Protein AF-A0A966PYC5-F1 (afdb_monomer)

Nearest PDB structures (foldseek):
  4r83-assembly2_B  TM=3.675E-01  e=5.058E-02  Photobacterium damselae
  7we9-assembly1_L  TM=4.553E-01  e=1.282E-01  Homo sapiens
  1yvl-assembly1_A  TM=4.134E-01  e=8.697E-01  Homo sapiens
  3q48-assembly1_A  TM=4.641E-01  e=1.976E+00  Pseudomonas aeruginosa
  4bei-assembly1_H  TM=3.505E-01  e=1.503E+00  Vibrio cholerae MJ-1236

Mean predicted aligned error: 11.91 Å

Sequence (262 aa):
MAEIYKDQTSPIKTKIFWAGEIVNADDDLVTATIYDITEDNTINPTVDPNTPIIEIEATKIETDDGSYQIVIPLEYCRRNRKFKIVWSYEIDGNEGSHTYFTDVVTPYANLSDVWEDLNLGTDPSDPNYKTYHEIQMAEKYARKLIEIYTAQFFYLYDESQIVYGSGSDILPLPFKINSIHELYENDVLLVDNINSINNWIYNPIVSESGFGIRVNRQDLVDDIIYTSNGLIPPSINGNGSGGAFKKDYRYASMYYFDSTVL

Secondary structure (DSSP, 8-state):
-EEEETT---EEEEE-EETTEE-PPGGG-EEEEEEE----TTSSSPP-TTSEEEEEEPEE-TTSTTEEEEE--GGGGSS-EEEEEEEEEEETTEEEEEEEEEEEE--SS-HHHHHHHTT-BSSTTSTTB--HHHHHHHHHHHHHHHHHHHT---S-EEEEEEEE--SSSEEE-SS--SEEEEEEETTEEEEETTTTEE-SSS-EEE-TTSSEEEE-GGGG--HHHHHHTTPPPPPGGGS-S--SS-TT-EEEEEEEE-----

pLDDT: mean 80.32, std 11.43, range [33.59, 92.5]

Radius of gyration: 26.22 Å; Cα contacts (8 Å, |Δi|>4): 493; chains: 1; bounding box: 56×42×82 Å

Foldseek 3Di:
DAEAEALGKDKDKDFDADPNDGAAFVVNWKKKFKAWPDPDLLDVVDGDRVDTPDMDTWDDDPVDGRMTIDIDDNVVLNAWTKMKIKMWGHDPRRIDIDIDIYIRDHFPDDVVVVCVVVVADCDPPDPRHDDPVVVVVVSVVVQVVVCVVVVDDADKDKDKDKFFFAQAQKGFAPAAFDDFAWKDWQNHTQDGVSVRDHNHPWDWDQDPVSRIIGTDLVVVFPVVVCVVVVHDTPPSVVPDSGHPGHGGIMMMIIGIHHPVPD

Structure (mmCIF, N/CA/C/O backbone):
data_AF-A0A966PYC5-F1
#
_entry.id   AF-A0A966PYC5-F1
#
loop_
_atom_site.group_PDB
_atom_site.id
_atom_site.type_symbol
_atom_site.label_atom_id
_atom_site.label_alt_id
_atom_site.label_comp_id
_atom_site.label_asym_id
_atom_site.label_entity_id
_atom_site.label_seq_id
_atom_site.pdbx_PDB_ins_code
_atom_site.Cartn_x
_atom_site.Cartn_y
_atom_site.Cartn_z
_atom_site.occupancy
_atom_site.B_iso_or_equiv
_atom_site.auth_seq_id
_atom_site.auth_comp_id
_atom_site.auth_asym_id
_atom_site.auth_atom_id
_atom_site.pdbx_PDB_model_num
ATOM 1 N N .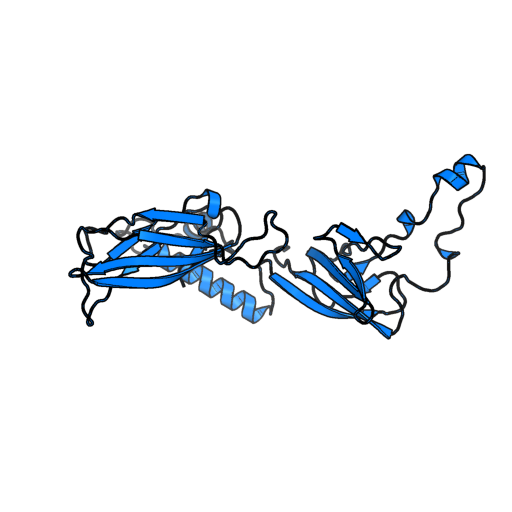 MET A 1 1 ? -0.265 6.908 12.062 1.00 59.12 1 MET A N 1
ATOM 2 C CA . MET A 1 1 ? -1.083 6.420 10.934 1.00 59.12 1 MET A CA 1
ATOM 3 C C . MET A 1 1 ? -1.348 4.949 11.162 1.00 59.12 1 MET A C 1
ATOM 5 O O . MET A 1 1 ? -0.380 4.234 11.423 1.00 59.12 1 MET A O 1
ATOM 9 N N . ALA A 1 2 ? -2.621 4.551 11.169 1.00 72.81 2 ALA A N 1
ATOM 10 C CA . ALA A 1 2 ? -3.006 3.155 11.344 1.00 72.81 2 ALA A CA 1
ATOM 11 C C . ALA A 1 2 ? -2.540 2.343 10.128 1.00 72.81 2 ALA A C 1
ATOM 13 O O . ALA A 1 2 ? -2.485 2.864 9.014 1.00 72.81 2 ALA A O 1
ATOM 14 N N . GLU A 1 3 ? -2.147 1.099 10.358 1.00 83.06 3 GLU A N 1
ATOM 15 C CA . GLU A 1 3 ? -1.602 0.215 9.332 1.00 83.06 3 GLU A CA 1
ATOM 16 C C . GLU A 1 3 ? -2.235 -1.162 9.494 1.00 83.06 3 GLU A C 1
ATOM 18 O O . GLU A 1 3 ? -2.479 -1.618 10.614 1.00 83.06 3 GLU A O 1
ATOM 23 N N . ILE A 1 4 ? -2.526 -1.810 8.376 1.00 85.69 4 ILE A N 1
ATOM 24 C CA . ILE A 1 4 ? -3.029 -3.178 8.317 1.00 85.69 4 ILE A CA 1
ATOM 25 C C . ILE A 1 4 ? -1.978 -3.999 7.586 1.00 85.69 4 ILE A C 1
ATOM 27 O O . ILE A 1 4 ? -1.478 -3.584 6.542 1.00 85.69 4 ILE A O 1
ATOM 31 N N . TYR A 1 5 ? -1.632 -5.163 8.123 1.00 86.50 5 TYR A N 1
ATOM 32 C CA . TYR A 1 5 ? -0.718 -6.048 7.420 1.00 86.50 5 TYR A CA 1
ATOM 33 C C . TYR A 1 5 ? -1.421 -6.821 6.320 1.00 86.50 5 TYR A C 1
ATOM 35 O O . TYR A 1 5 ? -2.584 -7.208 6.449 1.00 86.50 5 TYR A O 1
ATOM 43 N N . LYS A 1 6 ? -0.695 -7.013 5.219 1.00 83.94 6 LYS A N 1
ATOM 44 C CA . LYS A 1 6 ? -1.165 -7.777 4.070 1.00 83.94 6 LYS A CA 1
ATOM 45 C C . LYS A 1 6 ? -1.684 -9.146 4.519 1.00 83.94 6 LYS A C 1
ATOM 47 O O . LYS A 1 6 ? -1.078 -9.798 5.366 1.00 83.94 6 LYS A O 1
ATOM 52 N N . ASP A 1 7 ? -2.812 -9.554 3.943 1.00 83.19 7 ASP A N 1
ATOM 53 C CA . ASP A 1 7 ? -3.500 -10.819 4.235 1.00 83.19 7 ASP A CA 1
ATOM 54 C C . ASP A 1 7 ? -4.021 -10.950 5.681 1.00 83.19 7 ASP A C 1
ATOM 56 O O . ASP A 1 7 ? -4.419 -12.033 6.112 1.00 83.19 7 ASP A O 1
ATOM 60 N N . GLN A 1 8 ? -4.091 -9.839 6.418 1.00 84.12 8 GLN A N 1
ATOM 61 C CA . GLN A 1 8 ? -4.677 -9.759 7.752 1.00 84.12 8 GLN A CA 1
ATOM 62 C C . GLN A 1 8 ? -5.778 -8.695 7.805 1.00 84.12 8 GLN A C 1
ATOM 64 O O . GLN A 1 8 ? -5.870 -7.804 6.963 1.00 84.12 8 GLN A O 1
ATOM 69 N N . THR A 1 9 ? -6.618 -8.783 8.833 1.00 85.31 9 THR A N 1
ATOM 70 C CA . THR A 1 9 ? -7.627 -7.769 9.157 1.00 85.31 9 THR A CA 1
ATOM 71 C C . THR A 1 9 ? -7.334 -7.208 10.538 1.00 85.31 9 THR A C 1
ATOM 73 O O . THR A 1 9 ? -7.166 -7.974 11.486 1.00 85.31 9 THR A O 1
ATOM 76 N N . SER A 1 10 ? -7.304 -5.885 10.667 1.00 83.75 10 SER A N 1
ATOM 77 C CA . SER A 1 10 ? -7.116 -5.204 11.949 1.00 83.75 10 SER A CA 1
ATOM 78 C C . SER A 1 10 ? -8.234 -4.181 12.154 1.00 83.75 10 SER A C 1
ATOM 80 O O . SER A 1 10 ? -8.612 -3.511 11.186 1.00 83.75 10 SER A O 1
ATOM 82 N N . PRO A 1 11 ? -8.792 -4.054 13.373 1.00 86.94 11 PRO A N 1
ATOM 83 C CA . PRO A 1 11 ? -9.804 -3.051 13.653 1.00 86.94 11 PRO A CA 1
ATOM 84 C C . PRO A 1 11 ? -9.196 -1.648 13.591 1.00 86.94 11 PRO A C 1
ATOM 86 O O . PRO A 1 11 ? -8.225 -1.336 14.285 1.00 86.94 11 PRO A O 1
ATOM 89 N N . ILE A 1 12 ? -9.807 -0.778 12.794 1.00 87.06 12 ILE A N 1
ATOM 90 C CA . ILE A 1 12 ? -9.483 0.644 12.750 1.00 87.06 12 ILE A CA 1
ATOM 91 C C . ILE A 1 12 ? -10.408 1.341 13.731 1.00 87.06 12 ILE A C 1
ATOM 93 O O . ILE A 1 12 ? -11.628 1.299 13.580 1.00 87.06 12 ILE A O 1
ATOM 97 N N . LYS A 1 13 ? -9.813 1.974 14.739 1.00 88.62 13 LYS A N 1
ATOM 98 C CA . LYS A 1 13 ? -10.538 2.685 15.789 1.00 88.62 13 LYS A CA 1
ATOM 99 C C . LYS A 1 13 ? -10.515 4.180 15.523 1.00 88.62 13 LYS A C 1
ATOM 101 O O . LYS A 1 13 ? -9.490 4.723 15.106 1.00 88.62 13 LYS A O 1
ATOM 106 N N . THR A 1 14 ? -11.617 4.844 15.826 1.00 87.38 14 THR A N 1
ATOM 107 C CA . THR A 1 14 ? -11.704 6.297 15.853 1.00 87.38 14 THR A CA 1
ATOM 108 C C . THR A 1 14 ? -12.313 6.762 17.168 1.00 87.38 14 THR A C 1
ATOM 110 O O . THR A 1 14 ? -13.089 6.033 17.785 1.00 87.38 14 THR A O 1
ATOM 113 N N . LYS A 1 15 ? -11.928 7.964 17.597 1.00 88.00 15 LYS A N 1
ATOM 114 C CA . LYS A 1 15 ? -12.503 8.655 18.751 1.00 88.00 15 LYS A CA 1
ATOM 115 C C . LYS A 1 15 ? -13.133 9.945 18.266 1.00 88.00 15 LYS A C 1
ATOM 117 O O . LYS A 1 15 ? -12.467 10.724 17.583 1.00 88.00 15 LYS A O 1
ATOM 122 N N . ILE A 1 16 ? -14.388 10.151 18.631 1.00 87.06 16 ILE A N 1
ATOM 123 C CA . ILE A 1 16 ? -15.135 11.353 18.291 1.00 87.06 16 ILE A CA 1
ATOM 124 C C . ILE A 1 16 ? -14.905 12.397 19.383 1.00 87.06 16 ILE A C 1
ATOM 126 O O . ILE A 1 16 ? -15.069 12.127 20.572 1.00 87.06 16 ILE A O 1
ATOM 130 N N . PHE A 1 17 ? -14.500 13.594 18.960 1.00 85.38 17 PHE A N 1
ATOM 131 C CA . PHE A 1 17 ? -14.331 14.751 19.833 1.00 85.38 17 PHE A CA 1
ATOM 132 C C . PHE A 1 17 ? -15.275 15.859 19.374 1.00 85.38 17 PHE A C 1
ATOM 134 O O . PHE A 1 17 ? -15.215 16.281 18.218 1.00 85.38 17 PHE A O 1
ATOM 141 N N . TRP A 1 18 ? -16.106 16.364 20.283 1.00 84.00 18 TRP A N 1
ATOM 142 C CA . TRP A 1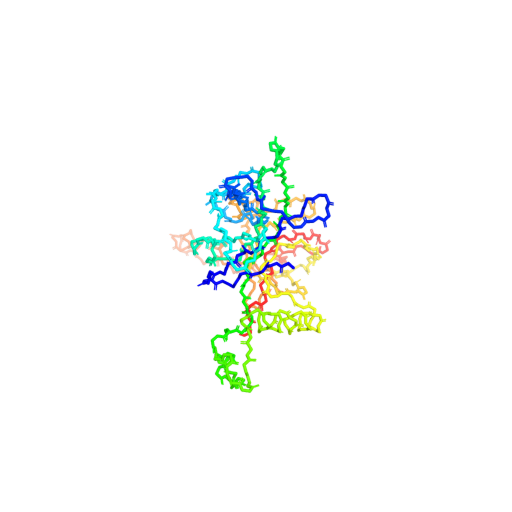 18 ? -17.033 17.461 20.018 1.00 84.00 18 TRP A CA 1
ATOM 143 C C . TRP A 1 18 ? -16.940 18.508 21.118 1.00 84.00 18 TRP A C 1
ATOM 145 O O . TRP A 1 18 ? -16.922 18.179 22.299 1.00 84.00 18 TRP A O 1
ATOM 155 N N . ALA A 1 19 ? -16.788 19.777 20.732 1.00 83.81 19 ALA A N 1
ATOM 156 C CA . ALA A 1 19 ? -16.557 20.891 21.661 1.00 83.81 19 ALA A CA 1
ATOM 157 C C . ALA A 1 19 ? -15.400 20.678 22.675 1.00 83.81 19 ALA A C 1
ATOM 159 O O . ALA A 1 19 ? -15.338 21.351 23.700 1.00 83.81 19 ALA A O 1
ATOM 160 N N . GLY A 1 20 ? -14.450 19.785 22.369 1.00 80.62 20 GLY A N 1
ATOM 161 C CA . GLY A 1 20 ? -13.320 19.447 23.244 1.00 80.62 20 GLY A CA 1
ATOM 162 C C . GLY A 1 20 ? -13.579 18.298 24.224 1.00 80.62 20 GLY A C 1
ATOM 163 O O . GLY A 1 20 ?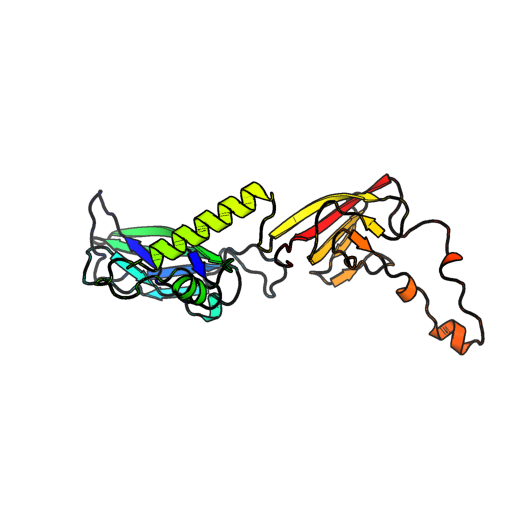 -12.659 17.925 24.950 1.00 80.62 20 GLY A O 1
ATOM 164 N N . GLU A 1 21 ? -14.773 17.709 24.216 1.00 84.62 21 GLU A N 1
ATOM 165 C CA . GLU A 1 21 ? -15.135 16.542 25.021 1.00 84.62 21 GLU A CA 1
ATOM 166 C C . GLU A 1 21 ? -15.334 15.304 24.141 1.00 84.62 21 GLU A C 1
ATOM 168 O O . GLU A 1 21 ? -15.520 15.398 22.925 1.00 84.62 21 GLU A O 1
ATOM 173 N N . ILE A 1 22 ? -15.239 14.127 24.758 1.00 85.81 22 ILE A N 1
ATOM 174 C CA . ILE A 1 22 ? -15.533 12.857 24.095 1.00 85.81 22 ILE A CA 1
ATOM 175 C C . ILE A 1 22 ? -17.034 12.628 24.218 1.00 85.81 22 ILE A C 1
ATOM 177 O O . ILE A 1 22 ? -17.557 12.565 25.330 1.00 85.81 22 ILE A O 1
ATOM 181 N N . VAL A 1 23 ? -17.712 12.530 23.079 1.00 85.25 23 VAL A N 1
ATOM 182 C CA . VAL A 1 23 ? -19.173 12.440 23.008 1.00 85.25 23 VAL A CA 1
ATOM 183 C C . VAL A 1 23 ? -19.547 11.267 22.105 1.00 85.25 23 VAL A C 1
ATOM 185 O O . VAL A 1 23 ? -18.857 10.985 21.122 1.00 85.25 23 VAL A O 1
ATOM 188 N N . ASN A 1 24 ? -20.611 10.554 22.471 1.00 85.88 24 ASN A N 1
ATOM 189 C CA . ASN A 1 24 ? -21.197 9.513 21.631 1.00 85.88 24 ASN A CA 1
ATOM 190 C C . ASN A 1 24 ? -21.995 10.162 20.492 1.00 85.88 24 ASN A C 1
ATOM 192 O O . ASN A 1 24 ? -22.595 11.215 20.685 1.00 85.88 24 ASN A O 1
ATOM 196 N N . ALA A 1 25 ? -21.995 9.537 19.320 1.00 83.31 25 ALA A N 1
ATOM 197 C CA . ALA A 1 25 ? -22.862 9.951 18.226 1.00 83.31 25 ALA A CA 1
ATOM 198 C C . ALA A 1 25 ? -24.335 9.686 18.571 1.00 83.31 25 ALA A C 1
ATOM 200 O O . ALA A 1 25 ? -24.652 8.757 19.324 1.00 83.31 25 ALA A O 1
ATOM 201 N N . ASP A 1 26 ? -25.223 10.481 17.984 1.00 82.81 26 ASP A N 1
ATOM 202 C CA . ASP A 1 26 ? -26.664 10.290 18.084 1.00 82.81 26 ASP A CA 1
ATOM 203 C C . ASP A 1 26 ? -27.040 8.895 17.551 1.00 82.81 26 ASP A C 1
ATOM 205 O O . ASP A 1 26 ? -26.500 8.418 16.549 1.00 82.81 26 ASP A O 1
ATOM 209 N N . ASP A 1 27 ? -27.920 8.202 18.281 1.00 80.38 27 ASP A N 1
ATOM 210 C CA . ASP A 1 27 ? -28.351 6.819 18.012 1.00 80.38 27 ASP A CA 1
ATOM 211 C C . ASP A 1 27 ? -27.211 5.788 17.859 1.00 80.38 27 ASP A C 1
ATOM 213 O O . ASP A 1 27 ? -27.426 4.683 17.358 1.00 80.38 27 ASP A O 1
ATOM 217 N N . ASP A 1 28 ? -25.995 6.131 18.306 1.00 81.06 28 ASP A N 1
ATOM 218 C CA . ASP A 1 28 ? -24.768 5.362 18.090 1.00 81.06 28 ASP A CA 1
ATOM 219 C C . ASP A 1 28 ? -24.487 5.041 16.606 1.00 81.06 28 ASP A C 1
ATOM 221 O O . ASP A 1 28 ? -23.750 4.101 16.288 1.00 81.06 28 ASP A O 1
ATOM 225 N N . LEU A 1 29 ? -25.033 5.852 15.692 1.00 85.12 29 LEU A N 1
ATOM 226 C CA . LEU A 1 29 ? -24.906 5.669 14.253 1.00 85.12 29 LEU A CA 1
ATOM 227 C C . LEU A 1 29 ? -23.682 6.424 13.725 1.00 85.12 29 LEU A C 1
ATOM 229 O O . LEU A 1 29 ? -23.675 7.646 13.578 1.00 85.12 29 LEU A O 1
ATOM 233 N N . VAL A 1 30 ? -22.633 5.674 13.395 1.00 88.44 30 VAL A N 1
ATOM 234 C CA . VAL A 1 30 ? -21.428 6.209 12.754 1.00 88.44 30 VAL A CA 1
ATOM 235 C C . VAL A 1 30 ? -21.162 5.422 11.484 1.00 88.44 30 VAL A C 1
ATOM 237 O O . VAL A 1 30 ? -21.065 4.196 11.510 1.00 88.44 30 VAL A O 1
ATOM 240 N N . THR A 1 31 ? -21.010 6.123 10.366 1.00 90.44 31 THR A N 1
ATOM 241 C CA . THR A 1 31 ? -20.716 5.515 9.066 1.00 90.44 31 THR A CA 1
ATOM 242 C C . THR A 1 31 ? -19.284 5.817 8.651 1.00 90.44 31 THR A C 1
ATOM 244 O O . THR A 1 31 ? -18.771 6.922 8.834 1.00 90.44 31 THR A O 1
ATOM 247 N N . ALA A 1 32 ? -18.604 4.808 8.114 1.00 90.69 32 ALA A N 1
ATOM 248 C CA . ALA A 1 32 ? -17.267 4.941 7.565 1.00 90.69 32 ALA A CA 1
ATOM 249 C C . ALA A 1 32 ? -17.297 4.649 6.067 1.00 90.69 32 ALA A C 1
ATOM 251 O O . ALA A 1 32 ? -17.441 3.501 5.640 1.00 90.69 32 ALA A O 1
ATOM 252 N N . THR A 1 33 ? -17.118 5.692 5.262 1.00 91.94 33 THR A N 1
ATOM 253 C CA . THR A 1 33 ? -16.963 5.567 3.814 1.00 91.94 33 THR A CA 1
ATOM 254 C C . THR A 1 33 ? -15.484 5.423 3.469 1.00 91.94 33 THR A C 1
ATOM 256 O O . THR A 1 33 ? -14.668 6.295 3.783 1.00 91.94 33 THR A O 1
ATOM 259 N N . ILE A 1 34 ? -15.125 4.320 2.817 1.00 90.25 34 ILE A N 1
ATOM 260 C CA . ILE A 1 34 ? -13.742 3.977 2.483 1.00 90.25 34 ILE A CA 1
ATOM 261 C C . ILE A 1 34 ? -13.490 4.241 0.997 1.00 90.25 34 ILE A C 1
ATOM 263 O O . ILE A 1 34 ? -14.210 3.744 0.132 1.00 90.25 34 ILE A O 1
ATOM 267 N N . TYR A 1 35 ? -12.423 4.980 0.708 1.00 89.06 35 TYR A N 1
ATOM 268 C CA . TYR A 1 35 ? -11.939 5.302 -0.632 1.00 89.06 35 TYR A CA 1
ATOM 269 C C . TYR A 1 35 ? -10.561 4.671 -0.850 1.00 89.06 35 TYR A C 1
ATOM 271 O O . TYR A 1 35 ? -9.704 4.732 0.039 1.00 89.06 35 TYR A O 1
ATOM 279 N N . ASP A 1 36 ? -10.336 4.092 -2.031 1.00 85.50 36 ASP A N 1
ATOM 280 C CA . ASP A 1 36 ? -9.013 3.621 -2.451 1.00 85.50 36 ASP A CA 1
ATOM 281 C C . ASP A 1 36 ? -8.275 4.817 -3.052 1.00 85.50 36 ASP A C 1
ATOM 283 O O . ASP A 1 36 ? -8.688 5.354 -4.074 1.00 85.50 36 ASP A O 1
ATOM 287 N N . ILE A 1 37 ? -7.210 5.267 -2.395 1.00 83.81 37 ILE A N 1
ATOM 288 C CA . ILE A 1 37 ? -6.361 6.365 -2.877 1.00 83.81 37 ILE A CA 1
ATOM 289 C C . ILE A 1 37 ? -5.005 5.835 -3.351 1.00 83.81 37 ILE A C 1
ATOM 291 O O . ILE A 1 37 ? -4.019 6.570 -3.378 1.00 83.81 37 ILE A O 1
ATOM 295 N N . THR A 1 38 ? -4.923 4.536 -3.650 1.00 79.81 38 THR A N 1
ATOM 296 C CA . THR A 1 38 ? -3.689 3.928 -4.137 1.00 79.81 38 THR A CA 1
ATOM 297 C C . THR A 1 38 ? -3.385 4.449 -5.536 1.00 79.81 38 THR A C 1
ATOM 299 O O . THR A 1 38 ? -4.138 4.203 -6.474 1.00 79.81 38 THR A O 1
ATOM 302 N N . GLU A 1 39 ? -2.256 5.136 -5.670 1.00 69.38 39 GLU A N 1
ATOM 303 C CA . GLU A 1 39 ? -1.685 5.534 -6.955 1.00 69.38 39 GLU A CA 1
ATO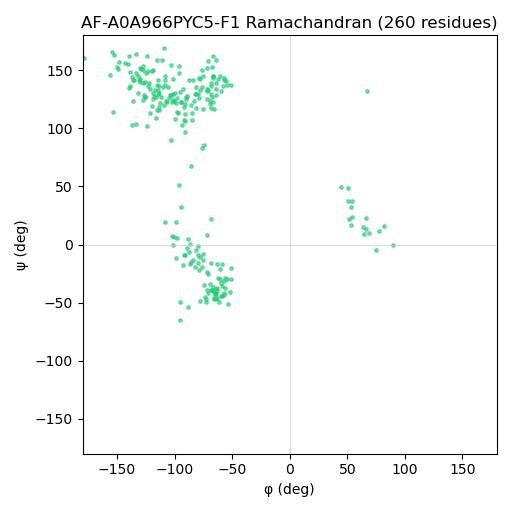M 304 C C . GLU A 1 39 ? -1.034 4.300 -7.597 1.00 69.38 39 GLU A C 1
ATOM 306 O O . GLU A 1 39 ? 0.150 4.034 -7.413 1.00 69.38 39 GLU A O 1
ATOM 311 N N . ASP A 1 40 ? -1.848 3.482 -8.264 1.00 66.44 40 ASP A N 1
ATOM 312 C CA . ASP A 1 40 ? -1.396 2.312 -9.016 1.00 66.44 40 ASP A CA 1
ATOM 313 C C . ASP A 1 40 ? -2.140 2.248 -10.357 1.00 66.44 40 ASP A C 1
ATOM 315 O O . ASP A 1 40 ? -3.311 1.859 -10.433 1.00 66.44 40 ASP A O 1
ATOM 319 N N . ASN A 1 41 ? -1.440 2.649 -11.420 1.00 60.00 41 ASN A N 1
ATOM 320 C CA . ASN A 1 41 ? -1.985 2.731 -12.774 1.00 60.00 41 ASN A CA 1
ATOM 321 C C . ASN A 1 41 ? -2.013 1.379 -13.508 1.00 60.00 41 ASN A C 1
ATOM 323 O O . ASN A 1 41 ? -2.541 1.311 -14.617 1.00 60.00 41 ASN A O 1
ATOM 327 N N . THR A 1 42 ? -1.474 0.302 -12.923 1.00 58.59 42 THR A N 1
ATOM 328 C CA . THR A 1 42 ? -1.472 -1.031 -13.558 1.00 58.59 42 THR A CA 1
ATOM 329 C C . THR A 1 42 ? -2.684 -1.879 -13.212 1.00 58.59 42 THR A C 1
ATOM 331 O O . THR A 1 42 ? -2.921 -2.931 -13.812 1.00 58.59 42 THR A O 1
ATOM 334 N N . ILE A 1 43 ? -3.491 -1.413 -12.266 1.00 63.19 43 ILE A N 1
ATOM 335 C CA . ILE A 1 43 ? -4.729 -2.076 -11.893 1.00 63.19 43 ILE A CA 1
ATOM 336 C C . ILE A 1 43 ? -5.808 -1.675 -12.885 1.00 63.19 43 ILE A C 1
ATOM 338 O O . ILE A 1 43 ? -6.018 -0.497 -13.159 1.00 63.19 43 ILE A O 1
ATOM 342 N N . ASN A 1 44 ? -6.498 -2.681 -13.418 1.00 56.59 44 ASN A N 1
ATOM 343 C CA . ASN A 1 44 ? -7.620 -2.494 -14.320 1.00 56.59 44 ASN A CA 1
ATOM 344 C C . ASN A 1 44 ? -8.914 -2.977 -13.637 1.00 56.59 44 ASN A C 1
ATOM 346 O O . ASN A 1 44 ? -9.009 -4.169 -13.320 1.00 56.59 44 ASN A O 1
ATOM 350 N N . PRO A 1 45 ? -9.912 -2.103 -13.413 1.00 64.94 45 PRO A N 1
ATOM 351 C CA . PRO A 1 45 ? -9.928 -0.671 -13.738 1.00 64.94 45 PRO A CA 1
ATOM 352 C C . PRO A 1 45 ? -9.010 0.158 -12.830 1.00 64.94 45 PRO A C 1
ATOM 354 O O . PRO A 1 45 ? -8.789 -0.204 -11.673 1.00 64.94 45 PRO A O 1
ATOM 357 N N . THR A 1 46 ? -8.507 1.275 -13.364 1.00 67.31 46 THR A N 1
ATOM 358 C CA . THR A 1 46 ? -7.708 2.248 -12.608 1.00 67.31 46 THR A CA 1
ATOM 359 C C . THR A 1 46 ? -8.482 2.701 -11.377 1.00 67.31 46 THR A C 1
ATOM 361 O O . THR A 1 46 ? -9.688 2.951 -11.441 1.00 67.31 46 THR A O 1
ATOM 364 N N . VAL A 1 47 ? -7.784 2.789 -10.250 1.00 75.19 47 VAL A N 1
ATOM 365 C CA . VAL A 1 47 ? -8.365 3.230 -8.985 1.00 75.19 47 VAL A CA 1
ATOM 366 C C . VAL A 1 47 ? -8.766 4.707 -9.090 1.00 75.19 47 VAL A C 1
ATOM 368 O O . VAL A 1 47 ? -7.917 5.548 -9.373 1.00 75.19 47 VAL A O 1
ATOM 371 N N . ASP A 1 48 ? -10.044 5.029 -8.856 1.00 75.44 48 ASP A N 1
ATOM 372 C CA . ASP A 1 48 ? -10.522 6.415 -8.742 1.00 75.44 48 ASP A CA 1
ATOM 373 C C . ASP A 1 48 ? -10.617 6.833 -7.262 1.00 75.44 48 ASP A C 1
ATOM 375 O O . ASP A 1 48 ? -11.496 6.338 -6.549 1.00 75.44 48 ASP A O 1
ATOM 379 N N . PRO A 1 49 ? -9.787 7.792 -6.806 1.00 78.31 49 PRO A N 1
ATOM 380 C CA . PRO A 1 49 ? -9.794 8.300 -5.433 1.00 78.31 49 PRO A CA 1
ATOM 381 C C . PRO A 1 49 ? -11.116 8.919 -4.963 1.00 78.31 49 PRO A C 1
ATOM 383 O O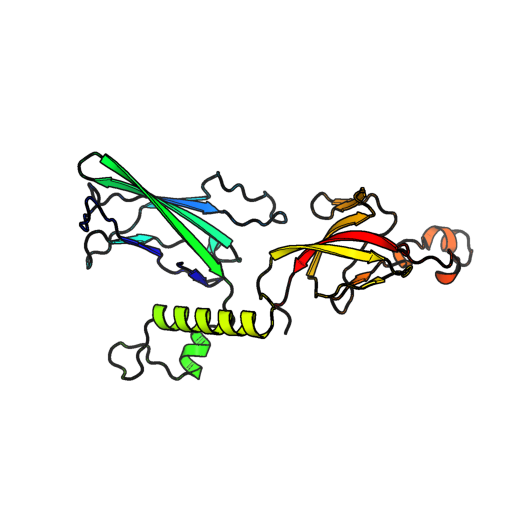 . PRO A 1 49 ? -11.293 9.136 -3.762 1.00 78.31 49 PRO A O 1
ATOM 386 N N . ASN A 1 50 ? -12.021 9.263 -5.884 1.00 80.88 50 ASN A N 1
ATOM 387 C CA . ASN A 1 50 ? -13.287 9.929 -5.570 1.00 80.88 50 ASN A CA 1
ATOM 388 C C . ASN A 1 50 ? -14.475 8.968 -5.497 1.00 80.88 50 ASN A C 1
ATOM 390 O O . ASN A 1 50 ? -15.541 9.359 -5.020 1.00 80.88 50 ASN A O 1
ATOM 394 N N . THR A 1 51 ? -14.304 7.725 -5.947 1.00 83.25 51 THR A N 1
ATOM 395 C CA . THR A 1 51 ? -15.364 6.722 -5.914 1.00 83.25 51 THR A CA 1
ATOM 396 C C . THR A 1 51 ? -15.226 5.878 -4.639 1.00 83.25 51 THR A C 1
ATOM 398 O O . THR A 1 51 ? -14.164 5.293 -4.408 1.00 83.25 51 THR A O 1
ATOM 401 N N . PRO A 1 52 ? -16.260 5.803 -3.778 1.00 86.44 52 PRO A N 1
ATOM 402 C CA . PRO A 1 52 ? -16.198 4.984 -2.574 1.00 86.44 52 PRO A CA 1
ATOM 403 C C . PRO A 1 52 ? -16.180 3.498 -2.945 1.00 86.44 52 PRO A C 1
ATOM 405 O O . PRO A 1 52 ? -16.940 3.048 -3.801 1.00 86.44 52 PRO A O 1
ATOM 408 N N . ILE A 1 53 ? -15.317 2.727 -2.283 1.00 87.06 53 ILE A N 1
ATOM 409 C CA . ILE A 1 53 ? -15.247 1.271 -2.460 1.00 87.06 53 ILE A CA 1
ATOM 410 C C . ILE A 1 53 ? -16.391 0.605 -1.701 1.00 87.06 53 ILE A C 1
ATOM 412 O O . ILE A 1 53 ? -17.065 -0.289 -2.206 1.00 87.06 53 ILE A O 1
ATOM 416 N N . ILE A 1 54 ? -16.541 1.005 -0.440 1.00 89.38 54 ILE A N 1
ATOM 417 C CA . ILE A 1 54 ? -17.433 0.379 0.520 1.00 89.38 54 ILE A CA 1
ATOM 418 C C . ILE A 1 54 ? -17.793 1.393 1.602 1.00 89.38 54 ILE A C 1
ATOM 420 O O . ILE A 1 54 ? -16.981 2.234 1.997 1.00 89.38 54 ILE A O 1
ATOM 424 N N . GLU A 1 55 ? -19.020 1.285 2.081 1.00 90.81 55 GLU A N 1
ATOM 425 C CA . GLU A 1 55 ? -19.520 1.993 3.245 1.00 90.81 55 GLU A CA 1
ATOM 426 C C . GLU A 1 55 ? -19.821 0.961 4.330 1.00 90.81 55 GLU A C 1
ATOM 428 O O . GLU A 1 55 ? -20.433 -0.075 4.059 1.00 90.81 55 GLU A O 1
ATOM 433 N N . ILE A 1 56 ? -19.311 1.202 5.536 1.00 91.00 56 ILE A N 1
ATOM 434 C CA . ILE A 1 56 ? -19.418 0.278 6.664 1.00 91.00 56 ILE A CA 1
ATOM 435 C C . ILE A 1 56 ? -20.004 1.037 7.851 1.00 91.00 56 ILE A C 1
ATOM 437 O O . ILE A 1 56 ? -19.491 2.091 8.231 1.00 91.00 56 ILE A O 1
ATOM 441 N N . GLU A 1 57 ? -21.048 0.482 8.462 1.00 90.00 57 GLU A N 1
ATOM 442 C CA . GLU A 1 57 ? -21.547 0.949 9.756 1.00 90.00 57 GLU A CA 1
ATOM 443 C C . GLU A 1 57 ? -20.560 0.554 10.858 1.00 90.00 57 GLU A C 1
ATOM 445 O O . GLU A 1 57 ? -20.165 -0.609 10.994 1.00 90.00 57 GLU A O 1
ATOM 450 N N . ALA A 1 58 ? -20.114 1.538 11.631 1.00 89.94 58 ALA A N 1
ATOM 451 C CA . ALA A 1 58 ? -19.134 1.326 12.675 1.00 89.94 58 ALA A CA 1
ATOM 452 C C . ALA A 1 58 ? -19.763 0.696 13.916 1.00 89.94 58 ALA A C 1
ATOM 454 O O . ALA A 1 58 ? -20.870 1.023 14.327 1.00 89.94 58 ALA A O 1
ATOM 455 N N . THR A 1 59 ? -19.014 -0.197 14.556 1.00 90.06 59 THR A N 1
ATOM 456 C CA . THR A 1 59 ? -19.416 -0.796 15.828 1.00 90.06 59 THR A CA 1
ATOM 457 C C . THR A 1 59 ? -18.889 0.055 16.976 1.00 90.06 59 THR A C 1
ATOM 459 O O . THR A 1 59 ? -17.685 0.325 17.044 1.00 90.06 59 THR A O 1
ATOM 462 N N . LYS A 1 60 ? -19.765 0.455 17.898 1.00 88.38 60 LYS A N 1
ATOM 463 C CA . LYS A 1 60 ? -19.374 1.145 19.131 1.00 88.38 60 LYS A CA 1
ATOM 464 C C . LYS A 1 60 ? -18.574 0.226 20.054 1.00 88.38 60 LYS A C 1
ATOM 466 O O . LYS A 1 60 ? -18.832 -0.974 20.152 1.00 88.38 60 LYS A O 1
ATOM 471 N N . ILE A 1 61 ? -17.582 0.792 20.732 1.00 87.62 61 ILE A N 1
ATOM 472 C CA . ILE A 1 61 ? -16.821 0.097 21.767 1.00 87.62 61 ILE A CA 1
ATOM 473 C C . ILE A 1 61 ? -17.485 0.360 23.123 1.00 87.62 61 ILE A C 1
ATOM 475 O O . ILE A 1 61 ? -17.333 1.426 23.700 1.00 87.62 61 ILE A O 1
ATOM 479 N N . GLU A 1 62 ? -18.160 -0.646 23.676 1.00 80.81 62 GLU A N 1
ATOM 480 C CA . GLU A 1 62 ? -18.903 -0.538 24.948 1.00 80.81 62 GLU A CA 1
ATOM 481 C C . GLU A 1 62 ? -18.046 -0.157 26.167 1.00 80.81 62 GLU A C 1
ATOM 483 O O . GLU A 1 62 ? -18.554 0.284 27.193 1.00 80.81 62 GLU A O 1
ATOM 488 N N . THR A 1 63 ? -16.732 -0.370 26.095 1.00 81.38 63 THR A N 1
ATOM 489 C CA . THR A 1 63 ? -15.815 -0.101 27.209 1.00 81.38 63 THR A CA 1
ATOM 490 C C . THR A 1 63 ? -15.286 1.333 27.235 1.00 81.38 63 THR A C 1
ATOM 492 O O . THR A 1 63 ? -14.533 1.664 28.149 1.00 81.38 63 THR A O 1
ATOM 495 N N . ASP A 1 64 ? -15.575 2.144 26.214 1.00 79.94 64 ASP A N 1
ATOM 496 C CA . ASP A 1 64 ? -14.957 3.458 26.025 1.00 79.94 64 ASP A CA 1
ATOM 497 C C . ASP A 1 64 ? -15.889 4.390 25.236 1.00 79.94 64 ASP A C 1
ATOM 499 O O . ASP A 1 64 ? -16.167 4.155 24.061 1.00 79.94 64 ASP A O 1
ATOM 503 N N . ASP A 1 65 ? -16.360 5.454 25.886 1.00 80.19 65 ASP A N 1
ATOM 504 C CA . ASP A 1 65 ? -17.271 6.421 25.272 1.00 80.19 65 ASP A CA 1
ATOM 505 C C . ASP A 1 65 ? -16.641 7.105 24.049 1.00 80.19 65 ASP A C 1
ATOM 507 O O . ASP A 1 65 ? -15.432 7.347 23.989 1.00 80.19 65 ASP A O 1
ATOM 511 N N . GLY A 1 66 ? -17.472 7.403 23.049 1.00 81.69 66 GLY A N 1
ATOM 512 C CA . GLY A 1 66 ? -17.092 8.079 21.807 1.00 81.69 66 GLY A CA 1
ATOM 513 C C . GLY A 1 66 ? -16.118 7.296 20.921 1.00 81.69 66 GLY A C 1
ATOM 514 O O . GLY A 1 66 ? -15.597 7.856 19.952 1.00 81.69 66 GLY A O 1
ATOM 515 N N . SER A 1 67 ? -15.841 6.027 21.241 1.00 87.56 67 SER A N 1
ATOM 516 C CA . SER A 1 67 ? -14.944 5.161 20.479 1.00 87.56 67 SER A CA 1
ATOM 517 C C . SER A 1 67 ? -15.721 4.211 19.571 1.00 87.56 67 SER A C 1
ATOM 519 O O . SER A 1 67 ? -16.509 3.382 20.027 1.00 87.56 67 SER A O 1
ATOM 521 N N . TYR A 1 68 ? -15.419 4.270 18.277 1.00 88.94 68 TYR A N 1
ATOM 522 C CA . TYR A 1 68 ? -16.027 3.427 17.249 1.00 88.94 68 TYR A CA 1
ATOM 523 C C . TYR A 1 68 ? -14.946 2.655 16.502 1.00 88.94 68 TYR A C 1
ATOM 525 O O . TYR A 1 68 ? -13.810 3.119 16.367 1.00 88.94 68 TYR A O 1
ATOM 533 N N . GLN A 1 69 ? -15.283 1.462 16.018 1.00 90.56 69 GLN A N 1
ATOM 534 C CA . GLN A 1 69 ? -14.368 0.638 15.241 1.00 90.56 69 GLN A CA 1
ATOM 535 C C . GLN A 1 69 ? -15.015 0.066 13.986 1.00 90.56 69 GLN A C 1
ATOM 537 O O . GLN A 1 69 ? -16.192 -0.288 13.972 1.00 90.56 69 GLN A O 1
ATOM 542 N N . ILE A 1 70 ? -14.197 -0.084 12.951 1.00 91.00 70 ILE A N 1
ATOM 543 C CA . ILE A 1 70 ? -14.540 -0.805 11.725 1.00 91.00 70 ILE A CA 1
ATOM 544 C C . ILE A 1 70 ? -13.474 -1.852 11.434 1.00 91.00 70 ILE A C 1
ATOM 546 O O . ILE A 1 70 ? -12.309 -1.693 11.804 1.00 91.00 70 ILE A O 1
ATOM 550 N N . VAL A 1 71 ? -13.864 -2.911 10.733 1.00 90.69 71 VAL A N 1
ATOM 551 C CA . VAL A 1 71 ? -12.937 -3.916 10.210 1.00 90.69 71 VAL A CA 1
ATOM 552 C C . VAL A 1 71 ? -13.077 -3.930 8.697 1.00 90.69 71 VAL A C 1
ATOM 554 O O . VAL A 1 71 ? -14.156 -4.199 8.175 1.00 90.69 71 VAL A O 1
ATOM 557 N N . ILE A 1 72 ? -11.986 -3.630 7.993 1.00 88.69 72 ILE A N 1
ATOM 558 C CA . ILE A 1 72 ? -11.970 -3.687 6.531 1.00 88.69 72 ILE A CA 1
ATOM 559 C C . ILE A 1 72 ? -12.006 -5.164 6.096 1.00 88.69 72 ILE A C 1
ATOM 561 O O . ILE A 1 72 ? -11.226 -5.963 6.625 1.00 88.69 72 ILE A O 1
ATOM 565 N N . PRO A 1 73 ? -12.877 -5.548 5.143 1.00 89.19 73 PRO A N 1
ATOM 566 C CA . PRO A 1 73 ? -12.913 -6.907 4.617 1.00 89.19 73 PRO A CA 1
ATOM 567 C C . PRO A 1 73 ? -11.571 -7.350 4.023 1.00 89.19 73 PRO A C 1
ATOM 569 O O . PRO A 1 73 ? -10.898 -6.594 3.320 1.00 89.19 73 PRO A O 1
ATOM 572 N N . LEU A 1 74 ? -11.219 -8.622 4.243 1.00 87.12 74 LEU A N 1
ATOM 573 C CA . LEU A 1 74 ? -9.936 -9.202 3.825 1.00 87.12 74 LEU A CA 1
ATOM 574 C C . LEU A 1 74 ? -9.659 -9.056 2.319 1.00 87.12 74 LEU A C 1
ATOM 576 O O . LEU A 1 74 ? -8.503 -8.971 1.916 1.00 87.12 74 LEU A O 1
ATOM 580 N N . GLU A 1 75 ? -10.695 -9.011 1.477 1.00 86.88 75 GLU A N 1
ATOM 581 C CA . GLU A 1 75 ? -10.560 -8.845 0.021 1.00 86.88 75 GLU A CA 1
ATOM 582 C C . GLU A 1 75 ? -9.803 -7.568 -0.378 1.00 86.88 75 GLU A C 1
ATOM 584 O O . GLU A 1 75 ? -9.051 -7.571 -1.357 1.00 86.88 75 GLU A O 1
ATOM 589 N N . TYR A 1 76 ? -9.916 -6.510 0.426 1.00 84.75 76 TYR A N 1
ATOM 590 C CA . TYR A 1 76 ? -9.227 -5.244 0.197 1.00 84.75 76 TYR A CA 1
ATOM 591 C C . TYR A 1 76 ? -7.806 -5.225 0.784 1.00 84.75 76 TYR A C 1
ATOM 593 O O . TYR A 1 76 ? -6.992 -4.404 0.368 1.00 84.75 76 TYR A O 1
ATOM 601 N N . CYS A 1 77 ? -7.465 -6.172 1.666 1.00 85.56 77 CYS A N 1
ATOM 602 C CA . CYS A 1 77 ? -6.172 -6.256 2.359 1.00 85.56 77 CYS A CA 1
ATOM 603 C C . CYS A 1 77 ? -5.166 -7.238 1.716 1.00 85.56 77 CYS A C 1
ATOM 605 O O . CYS A 1 77 ? -4.087 -7.460 2.259 1.00 85.56 77 CYS A O 1
ATOM 607 N N . ARG A 1 78 ? -5.483 -7.828 0.553 1.00 84.12 78 ARG A N 1
ATOM 608 C CA . ARG A 1 78 ? -4.612 -8.804 -0.148 1.00 84.12 78 ARG A CA 1
ATOM 609 C C . ARG A 1 78 ? -3.436 -8.200 -0.914 1.00 84.12 78 ARG A C 1
ATOM 611 O O . ARG A 1 78 ? -2.584 -8.923 -1.423 1.00 84.12 78 ARG A O 1
ATOM 618 N N . ARG A 1 79 ? -3.406 -6.881 -1.071 1.00 79.25 79 ARG A N 1
ATOM 619 C CA . ARG A 1 79 ? -2.321 -6.153 -1.739 1.00 79.25 79 ARG A CA 1
ATOM 620 C C . ARG A 1 79 ? -2.033 -4.873 -0.975 1.00 79.25 79 ARG A C 1
ATOM 622 O O . ARG A 1 79 ? -2.893 -4.411 -0.228 1.00 79.25 79 ARG A O 1
ATOM 629 N N . ASN A 1 80 ? -0.864 -4.293 -1.214 1.00 80.69 80 ASN A N 1
ATOM 630 C CA . ASN A 1 80 ? -0.544 -2.986 -0.661 1.00 80.69 80 ASN A CA 1
ATOM 631 C C . ASN A 1 80 ? -1.505 -1.944 -1.239 1.00 80.69 80 ASN A C 1
ATOM 633 O O . ASN A 1 80 ? -1.714 -1.896 -2.454 1.00 80.69 80 ASN A O 1
ATOM 637 N N . ARG A 1 81 ? -2.123 -1.161 -0.356 1.00 81.81 81 ARG A N 1
ATOM 638 C CA . ARG A 1 81 ? -3.115 -0.135 -0.693 1.00 81.81 81 ARG A CA 1
ATOM 639 C C . ARG A 1 81 ? -3.036 1.014 0.288 1.00 81.81 81 ARG A C 1
ATOM 641 O O . ARG A 1 81 ? -2.618 0.826 1.426 1.00 81.81 81 ARG A O 1
ATOM 648 N N . LYS A 1 82 ? -3.508 2.180 -0.131 1.00 87.00 82 LYS A N 1
ATOM 649 C CA . LYS A 1 82 ? -3.750 3.317 0.752 1.00 87.00 82 LYS A CA 1
ATOM 650 C C . LYS A 1 82 ? -5.235 3.622 0.760 1.00 87.00 82 LYS A C 1
ATOM 652 O O . LYS A 1 82 ? -5.843 3.811 -0.291 1.00 87.00 82 LYS A O 1
ATOM 657 N N . PHE A 1 83 ? -5.811 3.681 1.950 1.00 89.25 83 PHE A N 1
ATOM 658 C CA . PHE A 1 83 ? -7.213 3.992 2.152 1.00 89.25 83 PHE A CA 1
ATOM 659 C C . PHE A 1 83 ? -7.378 5.356 2.797 1.00 89.25 83 PHE A C 1
ATOM 661 O O . PHE A 1 83 ? -6.721 5.695 3.787 1.00 89.25 83 PHE A O 1
ATOM 668 N N . LYS A 1 84 ? -8.329 6.111 2.259 1.00 90.81 84 LYS A N 1
ATOM 669 C CA . LYS A 1 84 ? -8.899 7.285 2.906 1.00 90.81 84 LYS A CA 1
ATOM 670 C C . LYS A 1 84 ? -10.250 6.881 3.478 1.00 90.81 84 LYS A C 1
ATOM 672 O O . LYS A 1 84 ? -11.119 6.416 2.752 1.00 90.81 84 LYS A O 1
ATOM 677 N N . ILE A 1 85 ? -10.420 7.065 4.777 1.00 91.12 85 ILE A N 1
ATOM 678 C CA . ILE A 1 85 ? -11.626 6.695 5.510 1.00 91.12 85 ILE A CA 1
ATOM 679 C C . ILE A 1 85 ? -12.273 7.984 5.985 1.00 91.12 85 ILE A C 1
ATOM 681 O O . ILE A 1 85 ? -11.676 8.725 6.767 1.00 91.12 85 ILE A O 1
ATOM 685 N N . VAL A 1 86 ? -13.466 8.269 5.484 1.00 92.50 86 VAL A N 1
ATOM 686 C CA . VAL A 1 86 ? -14.274 9.405 5.922 1.00 92.50 86 VAL A CA 1
ATOM 687 C C . VAL A 1 86 ? -15.282 8.876 6.926 1.00 92.50 86 VAL A C 1
ATOM 689 O O . VAL A 1 86 ? -16.127 8.055 6.582 1.00 92.50 86 VAL A O 1
ATOM 692 N N . TRP A 1 87 ? -15.137 9.313 8.169 1.00 91.81 87 TRP A N 1
ATOM 693 C CA . TRP A 1 87 ? -16.074 9.020 9.241 1.00 91.81 87 TRP A CA 1
ATOM 694 C C . TRP A 1 87 ? -17.125 10.117 9.257 1.00 91.81 87 TRP A C 1
ATOM 696 O O . TRP A 1 87 ? -16.759 11.289 9.357 1.00 91.81 87 TRP A O 1
ATOM 706 N N . SER A 1 88 ? -18.390 9.732 9.174 1.00 91.44 88 SER A N 1
ATOM 707 C CA . SER A 1 88 ? -19.545 10.624 9.211 1.00 91.44 88 SER A CA 1
ATOM 708 C C . SER A 1 88 ? -20.439 10.226 10.381 1.00 91.44 88 SER A C 1
ATOM 710 O O . SER A 1 88 ? -20.695 9.040 10.605 1.00 91.44 88 SER A O 1
ATOM 712 N N . TYR A 1 89 ? -20.869 11.215 11.154 1.00 91.56 89 TYR A N 1
ATOM 713 C CA . TYR A 1 89 ? -21.658 11.029 12.369 1.00 91.56 89 TYR A CA 1
ATOM 714 C C . TYR A 1 89 ? -22.496 12.277 12.657 1.00 91.56 89 TYR A C 1
ATOM 716 O O . TYR A 1 89 ? -22.239 13.346 12.107 1.00 91.56 89 TYR A O 1
ATOM 724 N N . GLU A 1 90 ? -23.478 12.150 13.542 1.00 90.81 90 GLU A N 1
ATOM 725 C CA . GLU A 1 90 ? -24.345 13.246 13.981 1.00 90.81 90 GLU A CA 1
ATOM 726 C C . GLU A 1 90 ? -24.244 13.407 15.504 1.00 90.81 90 GLU A C 1
ATOM 728 O O . GLU A 1 90 ? -24.123 12.412 16.219 1.00 90.81 90 GLU A O 1
ATOM 733 N N . ILE A 1 91 ? -24.205 14.650 15.996 1.00 87.69 91 ILE A N 1
ATOM 734 C CA . ILE A 1 91 ? -24.195 14.973 17.434 1.00 87.69 91 ILE A CA 1
ATOM 735 C C . ILE A 1 91 ? -25.160 16.122 17.698 1.00 87.69 91 ILE A C 1
ATOM 737 O O . ILE A 1 91 ? -25.000 17.217 17.140 1.00 87.69 91 ILE A O 1
ATOM 741 N N . ASP A 1 92 ? -26.125 15.897 18.586 1.00 85.56 92 ASP A N 1
ATOM 742 C CA . ASP A 1 92 ? -27.178 16.856 18.925 1.00 85.56 92 ASP A CA 1
ATOM 743 C C . ASP A 1 92 ? -27.884 17.423 17.672 1.00 85.56 92 ASP A C 1
ATOM 745 O O . ASP A 1 92 ? -28.192 18.620 17.597 1.00 85.56 92 ASP A O 1
ATOM 749 N N . GLY A 1 93 ? -28.096 16.589 16.649 1.00 84.88 93 GLY A N 1
ATOM 750 C CA . GLY A 1 93 ? -28.703 16.996 15.378 1.00 84.88 93 GLY A CA 1
ATOM 751 C C . GLY A 1 93 ? -27.777 17.746 14.405 1.00 84.88 93 GLY A C 1
ATOM 752 O O . GLY A 1 93 ? -28.257 18.378 13.461 1.00 84.88 93 GLY A O 1
ATOM 753 N N . ASN A 1 94 ? -26.461 17.774 14.661 1.00 88.12 94 ASN A N 1
ATOM 754 C CA . ASN A 1 94 ? -25.471 18.416 13.791 1.00 88.12 94 ASN A CA 1
ATOM 755 C C . ASN A 1 94 ? -24.565 17.379 13.129 1.00 88.12 94 ASN A C 1
ATOM 757 O O . ASN A 1 94 ? -23.904 16.596 13.811 1.00 88.12 94 ASN A O 1
ATOM 761 N N . GLU A 1 95 ? -24.464 17.440 11.802 1.00 89.62 95 GLU A N 1
ATOM 762 C CA . GLU A 1 95 ? -23.560 16.586 11.034 1.00 89.62 95 GLU A CA 1
ATOM 763 C C . GLU A 1 95 ? -22.088 16.949 11.297 1.00 89.62 95 GLU A C 1
ATOM 765 O O . GLU A 1 95 ? -21.665 18.106 11.188 1.00 89.62 95 GLU A O 1
ATOM 770 N N . GLY A 1 96 ? -21.288 15.933 11.611 1.00 88.62 96 GLY A N 1
ATOM 771 C CA . GLY A 1 96 ? -19.844 15.993 11.771 1.00 88.62 96 GLY A CA 1
ATOM 772 C C . GLY A 1 96 ? -19.149 14.981 10.864 1.00 88.62 96 GLY A C 1
ATOM 773 O O . GLY A 1 96 ? -19.668 13.904 10.574 1.00 88.62 96 GLY A O 1
ATOM 774 N N . SER A 1 97 ? -17.946 15.321 10.399 1.00 90.75 97 SER A N 1
ATOM 775 C CA . SER A 1 97 ? -17.097 14.351 9.712 1.00 90.75 97 SER A CA 1
ATOM 776 C C . SER A 1 97 ? -15.614 14.622 9.918 1.00 90.75 97 SER A C 1
ATOM 778 O O . SER A 1 97 ? -15.175 15.765 10.068 1.00 90.75 97 SER A O 1
ATOM 780 N N . HIS A 1 98 ? -14.818 13.556 9.882 1.00 90.50 98 HIS A N 1
ATOM 781 C CA . HIS A 1 98 ? -13.362 13.649 9.844 1.00 90.50 98 HIS A CA 1
ATOM 782 C C . HIS A 1 98 ? -12.760 12.566 8.961 1.00 90.50 98 HIS A C 1
ATOM 784 O O . HIS A 1 98 ? -13.340 11.512 8.714 1.00 90.50 98 HIS A O 1
ATOM 790 N N . THR A 1 99 ? -11.552 12.832 8.472 1.00 90.94 99 THR A N 1
ATOM 791 C CA . THR A 1 99 ? -10.828 11.910 7.596 1.00 90.94 99 THR A CA 1
ATOM 792 C C . THR A 1 99 ? -9.687 11.237 8.345 1.00 90.94 99 THR A C 1
ATOM 794 O O . THR A 1 99 ? -8.917 11.890 9.048 1.00 90.94 99 THR A O 1
ATOM 797 N N . TYR A 1 100 ? -9.552 9.931 8.146 1.00 89.62 100 TYR A N 1
ATOM 798 C CA . TYR A 1 100 ? -8.422 9.120 8.576 1.00 89.62 100 TYR A CA 1
ATOM 799 C C . TYR A 1 100 ? -7.742 8.478 7.370 1.00 89.62 100 TYR A C 1
ATOM 801 O O . TYR A 1 100 ? -8.389 8.141 6.381 1.00 89.62 100 TYR A O 1
ATOM 809 N N . PHE A 1 101 ? -6.433 8.270 7.475 1.00 89.38 101 PHE A N 1
ATOM 810 C CA . PHE A 1 101 ? -5.652 7.549 6.474 1.00 89.38 101 PHE A CA 1
ATOM 811 C C . PHE A 1 101 ? -5.142 6.244 7.072 1.00 89.38 101 PHE A C 1
ATOM 813 O O . PHE A 1 101 ? -4.707 6.209 8.231 1.00 89.38 101 PHE A O 1
ATOM 820 N N . THR A 1 102 ? -5.242 5.165 6.305 1.00 88.56 102 THR A N 1
ATOM 821 C CA . THR A 1 102 ? -4.777 3.833 6.698 1.00 88.56 102 THR A CA 1
ATOM 822 C C . THR A 1 102 ? -4.125 3.149 5.515 1.00 88.56 102 THR A C 1
ATOM 824 O O . THR A 1 102 ? -4.691 3.137 4.427 1.00 88.56 102 THR A O 1
ATOM 827 N N . ASP A 1 103 ? -2.972 2.535 5.751 1.00 87.00 103 ASP A N 1
ATOM 828 C CA . ASP A 1 103 ? -2.237 1.817 4.713 1.00 87.00 103 ASP A CA 1
ATOM 829 C C . ASP A 1 103 ? -2.317 0.308 4.954 1.00 87.00 103 ASP A C 1
ATOM 831 O O . ASP A 1 103 ? -2.231 -0.157 6.092 1.00 87.00 103 ASP A O 1
ATOM 835 N N . VAL A 1 104 ? -2.448 -0.458 3.874 1.00 86.50 104 VAL A N 1
ATOM 836 C CA . VAL A 1 104 ? -2.193 -1.898 3.849 1.00 86.50 104 VAL A CA 1
ATOM 837 C C . VAL A 1 104 ? -0.763 -2.107 3.380 1.00 86.50 104 VAL A C 1
ATOM 839 O O . VAL A 1 104 ? -0.403 -1.662 2.288 1.00 86.50 104 VAL A O 1
ATOM 842 N N . VAL A 1 105 ? 0.044 -2.777 4.196 1.00 83.75 105 VAL A N 1
ATOM 843 C CA . VAL A 1 105 ? 1.487 -2.909 3.974 1.00 83.75 105 VAL A CA 1
ATOM 844 C C . VAL A 1 105 ? 1.937 -4.347 4.206 1.00 83.75 105 VAL A C 1
ATOM 846 O O . VAL A 1 105 ? 1.482 -5.019 5.131 1.00 83.75 105 VAL A O 1
ATOM 849 N N . THR A 1 106 ? 2.866 -4.822 3.381 1.00 83.50 106 THR A N 1
ATOM 850 C CA . THR A 1 106 ? 3.606 -6.060 3.639 1.00 83.50 106 THR A CA 1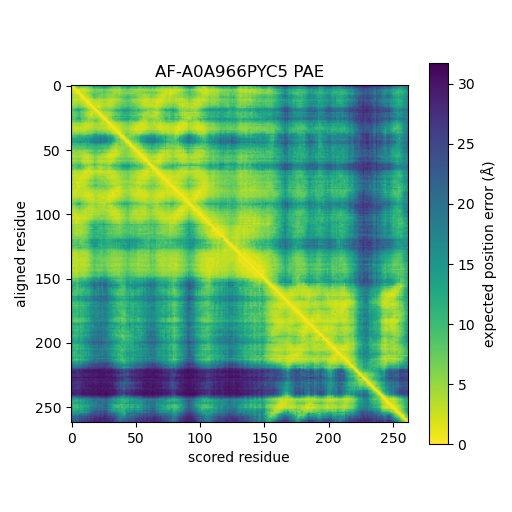
ATOM 851 C C . THR A 1 106 ? 4.658 -5.810 4.730 1.00 83.50 106 THR A C 1
ATOM 853 O O . THR A 1 106 ? 5.566 -5.006 4.500 1.00 83.50 106 THR A O 1
ATOM 856 N N . PRO A 1 107 ? 4.574 -6.462 5.903 1.00 82.88 107 PRO A N 1
ATOM 857 C CA . PRO A 1 107 ? 5.594 -6.322 6.941 1.00 82.88 107 PRO A CA 1
ATOM 858 C C . PRO A 1 107 ? 6.900 -7.019 6.531 1.00 82.88 107 PRO A C 1
ATOM 860 O O . PRO A 1 107 ? 6.885 -7.938 5.712 1.00 82.88 107 PRO A O 1
ATOM 863 N N . TYR A 1 108 ? 8.034 -6.618 7.116 1.00 81.88 108 TYR A N 1
ATOM 864 C CA . TYR A 1 108 ? 9.330 -7.273 6.833 1.00 81.88 108 TYR A CA 1
ATOM 865 C C . TYR A 1 108 ? 9.500 -8.588 7.583 1.00 81.88 108 TYR A C 1
ATOM 867 O O . TYR A 1 108 ? 10.294 -9.438 7.187 1.00 81.88 108 TYR A O 1
ATOM 875 N N . ALA A 1 109 ? 8.760 -8.745 8.674 1.00 82.75 109 ALA A N 1
ATOM 876 C CA . ALA A 1 109 ? 8.727 -9.959 9.455 1.00 82.75 109 ALA A CA 1
ATOM 877 C C . ALA A 1 109 ? 7.274 -10.359 9.693 1.00 82.75 109 ALA A C 1
ATOM 879 O O . ALA A 1 109 ? 6.410 -9.521 9.960 1.00 82.75 109 ALA A O 1
ATOM 880 N N . ASN A 1 110 ? 7.008 -11.656 9.605 1.00 84.94 110 ASN A N 1
ATOM 881 C CA . ASN A 1 110 ? 5.722 -12.199 9.991 1.00 84.94 110 ASN A CA 1
ATOM 882 C C . ASN A 1 110 ? 5.571 -12.084 11.512 1.00 84.94 110 ASN A C 1
ATOM 884 O O . ASN A 1 110 ? 6.379 -12.627 12.263 1.00 84.94 110 ASN A O 1
ATOM 888 N N . LEU A 1 111 ? 4.533 -11.383 11.973 1.00 82.94 111 LEU A N 1
ATOM 889 C CA . LEU A 1 111 ? 4.338 -11.137 13.402 1.00 82.94 111 LEU A CA 1
ATOM 890 C C . LEU A 1 111 ? 4.140 -12.413 14.215 1.00 82.94 111 LEU A C 1
ATOM 892 O O . LEU A 1 111 ? 4.498 -12.418 15.388 1.00 82.94 111 LEU A O 1
ATOM 896 N N . SER A 1 112 ? 3.590 -13.471 13.615 1.00 83.12 112 SER A N 1
ATOM 897 C CA . SER A 1 112 ? 3.454 -14.765 14.285 1.00 83.12 112 SER A CA 1
ATOM 898 C C . SER A 1 112 ? 4.822 -15.361 14.614 1.00 83.12 112 SER A C 1
ATOM 900 O O . SER A 1 112 ? 5.062 -15.723 15.761 1.00 83.12 112 SER A O 1
ATOM 902 N N . ASP A 1 113 ? 5.736 -15.359 13.645 1.00 85.00 113 ASP A N 1
ATOM 903 C CA . ASP A 1 113 ? 7.085 -15.907 13.811 1.00 85.00 113 ASP A CA 1
ATOM 904 C C . ASP A 1 113 ? 7.905 -15.038 14.779 1.00 85.00 113 ASP A C 1
ATOM 906 O O . ASP A 1 113 ? 8.580 -15.549 15.667 1.00 85.00 113 ASP A O 1
ATOM 910 N N . VAL A 1 114 ? 7.760 -13.709 14.696 1.00 85.38 114 VAL A N 1
ATOM 911 C CA . VAL A 1 114 ? 8.387 -12.759 15.635 1.00 85.38 114 VAL A CA 1
ATOM 912 C C . VAL A 1 114 ? 7.949 -13.016 17.077 1.00 85.38 114 VAL A C 1
ATOM 914 O O . VAL A 1 114 ? 8.747 -12.846 17.999 1.00 85.38 114 VAL A O 1
ATOM 917 N N . TRP A 1 115 ? 6.691 -13.409 17.289 1.00 85.75 115 TRP A N 1
ATOM 918 C CA . TRP A 1 115 ? 6.169 -13.691 18.624 1.00 85.75 115 TRP A CA 1
ATOM 919 C C . TRP A 1 115 ? 6.866 -14.888 19.271 1.00 85.75 115 TRP A C 1
ATOM 921 O O . TRP A 1 115 ? 7.211 -14.837 20.454 1.00 85.75 115 TRP A O 1
ATOM 931 N N . GLU A 1 116 ? 7.099 -15.937 18.482 1.00 85.94 116 GLU A N 1
ATOM 932 C CA . GLU A 1 116 ? 7.801 -17.145 18.911 1.00 85.94 116 GLU A CA 1
ATOM 933 C C . GLU A 1 116 ? 9.306 -16.889 19.077 1.00 85.94 116 GLU A C 1
ATOM 935 O O . GLU A 1 116 ? 9.868 -17.202 20.129 1.00 85.94 116 GLU A O 1
ATOM 940 N N . ASP A 1 117 ? 9.947 -16.239 18.102 1.00 87.88 117 ASP A N 1
ATOM 941 C CA . ASP A 1 117 ? 11.392 -15.972 18.101 1.00 87.88 117 ASP A CA 1
ATOM 942 C C . ASP A 1 117 ? 11.826 -15.043 19.243 1.00 87.88 117 ASP A C 1
ATOM 944 O O . ASP A 1 117 ? 12.886 -15.230 19.849 1.00 87.88 117 ASP A O 1
ATOM 948 N N . LEU A 1 118 ? 11.008 -14.034 19.560 1.00 86.62 118 LEU A N 1
ATOM 949 C CA . LEU A 1 118 ? 11.264 -13.105 20.663 1.00 86.62 118 LEU A CA 1
ATOM 950 C C . LEU A 1 118 ? 10.732 -13.610 22.012 1.00 86.62 118 LEU A C 1
ATOM 952 O O . LEU A 1 118 ? 10.904 -12.918 23.019 1.00 86.62 118 LEU A O 1
ATOM 956 N N . ASN A 1 119 ? 10.122 -14.803 22.049 1.00 86.50 119 ASN A N 1
ATOM 957 C CA . ASN A 1 119 ? 9.549 -15.422 23.244 1.00 86.50 119 ASN A CA 1
ATOM 958 C C . ASN A 1 119 ? 8.610 -14.463 24.007 1.00 86.50 119 ASN A C 1
ATOM 960 O O . ASN A 1 119 ? 8.746 -14.244 25.218 1.00 86.50 119 ASN A O 1
ATOM 964 N N . LEU A 1 120 ? 7.699 -13.833 23.260 1.00 87.44 120 LEU A N 1
ATOM 965 C CA . LEU A 1 120 ? 6.748 -12.854 23.777 1.00 87.44 120 LEU A CA 1
ATOM 966 C C . LEU A 1 120 ? 5.511 -13.543 24.358 1.00 87.44 120 LEU A C 1
ATOM 968 O O . LEU A 1 120 ? 4.981 -14.500 23.795 1.00 87.44 120 LEU A O 1
ATOM 972 N N . GLY A 1 121 ? 5.005 -13.011 25.468 1.00 82.88 121 GLY A N 1
ATOM 973 C CA . GLY A 1 121 ? 3.773 -13.497 26.082 1.00 82.88 121 GLY A CA 1
ATOM 974 C C . GLY A 1 121 ? 2.543 -13.026 25.305 1.00 82.88 121 GLY A C 1
ATOM 975 O O . GLY A 1 121 ? 2.450 -11.855 24.933 1.00 82.88 121 GLY A O 1
ATOM 976 N N . THR A 1 122 ? 1.581 -13.917 25.061 1.00 79.75 122 THR A N 1
ATOM 977 C CA . THR A 1 122 ? 0.268 -13.569 24.475 1.00 79.75 122 THR A CA 1
ATOM 978 C C . THR A 1 122 ? -0.800 -13.284 25.532 1.00 79.75 122 THR A C 1
ATOM 980 O O . THR A 1 122 ? -1.837 -12.708 25.216 1.00 79.75 122 THR A O 1
ATOM 983 N N . ASP A 1 123 ? -0.576 -13.714 26.776 1.00 85.06 123 ASP A N 1
ATOM 984 C CA . ASP A 1 123 ? -1.499 -13.528 27.899 1.00 85.06 123 ASP A CA 1
ATOM 985 C C . ASP A 1 123 ? -1.108 -12.273 28.697 1.00 85.06 123 ASP A C 1
ATOM 987 O O . ASP A 1 123 ? 0.061 -12.160 29.069 1.00 85.06 123 ASP A O 1
ATOM 991 N N . PRO A 1 124 ? -2.050 -11.363 29.017 1.00 83.69 124 PRO A N 1
ATOM 992 C CA . PRO A 1 124 ? -1.812 -10.205 29.884 1.00 83.69 124 PRO A CA 1
ATOM 993 C C . PRO A 1 124 ? -1.147 -10.506 31.237 1.00 83.69 124 PRO A C 1
ATOM 995 O O . PRO A 1 124 ? -0.608 -9.601 31.871 1.00 83.69 124 PRO A O 1
ATOM 998 N N . SER A 1 125 ? -1.215 -11.753 31.700 1.00 87.31 125 SER A N 1
ATOM 999 C CA . SER A 1 125 ? -0.648 -12.219 32.969 1.00 87.31 125 SER A CA 1
ATOM 1000 C C . SER A 1 125 ? 0.841 -12.582 32.877 1.00 87.31 125 SER A C 1
ATOM 1002 O O . SER A 1 125 ? 1.485 -12.782 33.909 1.00 87.31 125 SER A O 1
ATOM 1004 N N . ASP A 1 126 ? 1.389 -12.699 31.666 1.00 88.50 126 ASP A N 1
ATOM 1005 C CA . ASP A 1 126 ? 2.793 -13.035 31.428 1.00 88.50 126 ASP A CA 1
ATOM 1006 C C . ASP A 1 126 ? 3.698 -11.806 31.663 1.00 88.50 126 ASP A C 1
ATOM 1008 O O . ASP A 1 126 ? 3.417 -10.727 31.131 1.00 88.50 126 ASP A O 1
ATOM 1012 N N . PRO A 1 127 ? 4.815 -11.929 32.409 1.00 85.25 127 PRO A N 1
ATOM 1013 C CA . PRO A 1 127 ? 5.814 -10.865 32.529 1.00 85.25 127 PRO A CA 1
ATOM 1014 C C . PRO A 1 127 ? 6.314 -10.293 31.192 1.00 85.25 127 PRO A C 1
ATOM 1016 O O . PRO A 1 127 ? 6.672 -9.116 31.132 1.00 85.25 127 PRO A O 1
ATOM 1019 N N . ASN A 1 128 ? 6.333 -11.103 30.131 1.00 86.81 128 ASN A N 1
ATOM 1020 C CA . ASN A 1 128 ? 6.764 -10.712 28.789 1.00 86.81 128 ASN A CA 1
ATOM 1021 C C . ASN A 1 128 ? 5.593 -10.371 27.854 1.00 86.81 128 ASN A C 1
ATOM 1023 O O . ASN A 1 128 ? 5.763 -10.373 26.632 1.00 86.81 128 ASN A O 1
ATOM 1027 N N . TYR A 1 129 ? 4.406 -10.082 28.394 1.00 88.06 129 TYR A N 1
ATOM 1028 C CA . TYR A 1 129 ? 3.250 -9.709 27.588 1.00 88.06 129 TYR A CA 1
ATOM 1029 C C . TYR A 1 129 ? 3.503 -8.446 26.764 1.00 88.06 129 TYR A C 1
ATOM 1031 O O . TYR A 1 129 ? 3.952 -7.410 27.274 1.00 88.06 129 TYR A O 1
ATOM 1039 N N . LYS A 1 130 ? 3.154 -8.525 25.480 1.00 87.31 130 LYS A N 1
ATOM 1040 C CA . LYS A 1 130 ? 3.088 -7.375 24.582 1.00 87.31 130 LYS A CA 1
ATOM 1041 C C . LYS A 1 130 ? 1.774 -7.367 23.834 1.00 87.31 130 LYS A C 1
ATOM 1043 O O . LYS A 1 130 ? 1.258 -8.398 23.422 1.00 87.31 130 LYS A O 1
ATOM 1048 N N . THR A 1 131 ? 1.223 -6.177 23.648 1.00 86.06 131 THR A N 1
ATOM 1049 C CA . THR A 1 131 ? 0.028 -6.011 22.827 1.00 86.06 131 THR A CA 1
ATOM 1050 C C . THR A 1 131 ? 0.395 -6.090 21.349 1.00 86.06 131 THR A C 1
ATOM 1052 O O . THR A 1 131 ? 1.478 -5.672 20.935 1.00 86.06 131 THR A O 1
ATOM 1055 N N . TYR A 1 132 ? -0.540 -6.563 20.523 1.00 83.56 132 TYR A N 1
ATOM 1056 C CA . TYR A 1 132 ? -0.367 -6.596 19.067 1.00 83.56 132 TYR A CA 1
ATOM 1057 C C . TYR A 1 132 ? 0.051 -5.227 18.500 1.00 83.56 132 TYR A C 1
ATOM 1059 O O . TYR A 1 132 ? 0.945 -5.134 17.664 1.00 83.56 132 TYR A O 1
ATOM 1067 N N . HIS A 1 133 ? -0.544 -4.151 19.021 1.00 83.69 133 HIS A N 1
ATOM 1068 C CA . HIS A 1 133 ? -0.220 -2.785 18.623 1.00 83.69 133 HIS A CA 1
ATOM 1069 C C . HIS A 1 133 ? 1.235 -2.397 18.943 1.00 83.69 133 HIS A C 1
ATOM 1071 O O . HIS A 1 133 ? 1.884 -1.745 18.130 1.00 83.69 133 HIS A O 1
ATOM 1077 N N . GLU A 1 134 ? 1.778 -2.792 20.098 1.00 86.62 134 GLU A N 1
ATOM 1078 C CA . GLU A 1 134 ? 3.181 -2.510 20.437 1.00 86.62 134 GLU A CA 1
ATOM 1079 C C . GLU A 1 134 ? 4.151 -3.210 19.484 1.00 86.62 134 GLU A C 1
ATOM 1081 O O . GLU A 1 134 ? 5.110 -2.589 19.028 1.00 86.62 134 GLU A O 1
ATOM 1086 N N . ILE A 1 135 ? 3.887 -4.474 19.145 1.00 88.06 135 ILE A N 1
ATOM 1087 C CA . ILE A 1 135 ? 4.722 -5.228 18.201 1.00 88.06 135 ILE A CA 1
ATOM 1088 C C . ILE A 1 135 ? 4.604 -4.655 16.791 1.00 88.06 135 ILE A C 1
ATOM 1090 O O . ILE A 1 135 ? 5.614 -4.491 16.108 1.00 88.06 135 ILE A O 1
ATOM 1094 N N . GLN A 1 136 ? 3.400 -4.253 16.384 1.00 86.50 136 GLN A N 1
ATOM 1095 C CA . GLN A 1 136 ? 3.185 -3.552 15.123 1.00 86.50 136 GLN A CA 1
ATOM 1096 C C . GLN A 1 136 ? 3.988 -2.241 15.054 1.00 86.50 136 GLN A C 1
ATOM 1098 O O . GLN A 1 136 ? 4.643 -1.964 14.052 1.00 86.50 136 GLN A O 1
ATOM 1103 N N . MET A 1 137 ? 3.995 -1.440 16.125 1.00 86.94 137 MET A N 1
ATOM 1104 C CA . MET A 1 137 ? 4.801 -0.215 16.179 1.00 86.94 137 MET A CA 1
ATOM 1105 C C . MET A 1 137 ? 6.308 -0.504 16.184 1.00 86.94 137 MET A C 1
ATOM 1107 O O . MET A 1 137 ? 7.071 0.246 15.572 1.00 86.94 137 MET A O 1
ATOM 1111 N N . ALA A 1 138 ? 6.742 -1.576 16.849 1.00 88.69 138 ALA A N 1
ATOM 1112 C CA . ALA A 1 138 ? 8.143 -1.984 16.884 1.00 88.69 138 ALA A CA 1
ATOM 1113 C C . ALA A 1 138 ? 8.648 -2.425 15.502 1.00 88.69 138 ALA A C 1
ATOM 1115 O O . ALA A 1 138 ? 9.711 -1.971 15.075 1.00 88.69 138 ALA A O 1
ATOM 1116 N N . GLU A 1 139 ? 7.880 -3.245 14.779 1.00 88.06 139 GLU A N 1
ATOM 1117 C CA . GLU A 1 139 ? 8.223 -3.652 13.412 1.00 88.06 139 GLU A CA 1
ATOM 1118 C C . GLU A 1 139 ? 8.254 -2.433 12.484 1.00 88.06 139 GLU A C 1
ATOM 1120 O O . GLU A 1 139 ? 9.256 -2.223 11.803 1.00 88.06 139 GLU A O 1
ATOM 1125 N N . LYS A 1 140 ? 7.250 -1.548 12.550 1.00 87.56 140 LYS A N 1
ATOM 1126 C CA . LYS A 1 140 ? 7.215 -0.309 11.759 1.00 87.56 140 LYS A CA 1
ATOM 1127 C C . LYS A 1 140 ? 8.442 0.571 12.002 1.00 87.56 140 LYS A C 1
ATOM 1129 O O . LYS A 1 140 ? 9.001 1.149 11.068 1.00 87.56 140 LYS A O 1
ATOM 1134 N N . TYR A 1 141 ? 8.868 0.688 13.258 1.00 89.75 141 TYR A N 1
ATOM 1135 C CA . TYR A 1 141 ? 10.064 1.440 13.621 1.00 89.75 141 TYR A CA 1
ATOM 1136 C C . TYR A 1 141 ? 11.339 0.790 13.066 1.00 89.75 141 TYR A C 1
ATOM 1138 O O . TYR A 1 141 ? 12.158 1.477 12.453 1.00 89.75 141 TYR A O 1
ATOM 1146 N N . ALA A 1 142 ? 11.491 -0.527 13.228 1.00 89.25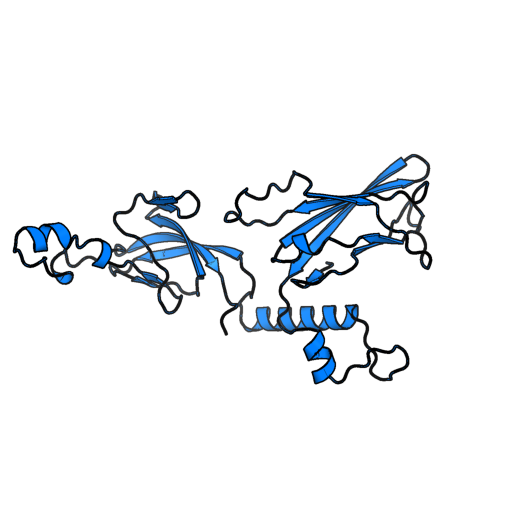 142 ALA A N 1
ATOM 1147 C CA . ALA A 1 142 ? 12.628 -1.275 12.695 1.00 89.25 142 ALA A CA 1
ATOM 1148 C C . ALA A 1 142 ? 12.709 -1.165 11.166 1.00 89.25 142 ALA A C 1
ATOM 1150 O O . ALA A 1 142 ? 13.771 -0.860 10.622 1.00 89.25 142 ALA A O 1
ATOM 1151 N N . ARG A 1 143 ? 11.568 -1.306 10.487 1.00 86.75 143 ARG A N 1
ATOM 1152 C CA . ARG A 1 143 ? 11.424 -1.114 9.045 1.00 86.75 143 ARG A CA 1
ATOM 1153 C C . ARG A 1 143 ? 11.945 0.250 8.613 1.00 86.75 143 ARG A C 1
ATOM 1155 O O . ARG A 1 143 ? 12.811 0.344 7.748 1.00 86.75 143 ARG A O 1
ATOM 1162 N N . LYS A 1 144 ? 11.491 1.312 9.287 1.00 87.81 144 LYS A N 1
ATOM 1163 C CA . LYS A 1 144 ? 11.902 2.677 8.955 1.00 87.81 144 LYS A CA 1
ATOM 1164 C C . LYS A 1 144 ? 13.402 2.906 9.146 1.00 87.81 144 LYS A C 1
ATOM 1166 O O . LYS A 1 144 ? 14.011 3.624 8.357 1.00 87.81 144 LYS A O 1
ATOM 1171 N N . LEU A 1 145 ? 14.000 2.315 10.180 1.00 90.12 145 LEU A N 1
ATOM 1172 C CA . LEU A 1 145 ? 15.444 2.397 10.403 1.00 90.12 145 LEU A CA 1
ATOM 1173 C C . LEU A 1 145 ? 16.238 1.711 9.291 1.00 90.12 145 LEU A C 1
ATOM 1175 O O . LEU A 1 145 ? 17.234 2.273 8.838 1.00 90.12 145 LEU A O 1
ATOM 1179 N N . ILE A 1 146 ? 15.793 0.534 8.842 1.00 85.88 146 ILE A N 1
ATOM 1180 C CA . ILE A 1 146 ? 16.425 -0.189 7.733 1.00 85.88 146 ILE A CA 1
ATOM 1181 C C . ILE A 1 146 ? 16.355 0.656 6.461 1.00 85.88 146 ILE A C 1
ATOM 1183 O O . ILE A 1 146 ? 17.394 0.893 5.856 1.00 85.88 146 ILE A O 1
ATOM 1187 N N . GLU A 1 147 ? 15.180 1.188 6.113 1.00 84.25 147 GLU A N 1
ATOM 1188 C CA . GLU A 1 147 ? 15.001 2.042 4.929 1.00 84.25 147 GLU A CA 1
ATOM 1189 C C . GLU A 1 147 ? 15.918 3.274 4.947 1.00 84.25 147 GLU A C 1
ATOM 1191 O O . GLU A 1 147 ? 16.523 3.625 3.936 1.00 84.25 147 GLU A O 1
ATOM 1196 N N . ILE A 1 148 ? 16.048 3.938 6.102 1.00 86.50 148 ILE A N 1
ATOM 1197 C CA . ILE A 1 148 ? 16.933 5.104 6.251 1.00 86.50 148 ILE A CA 1
ATOM 1198 C C . ILE A 1 148 ? 18.402 4.694 6.106 1.00 86.50 148 ILE A C 1
ATOM 1200 O O . ILE A 1 148 ? 19.186 5.431 5.512 1.00 86.50 148 ILE A O 1
ATOM 1204 N N . TYR A 1 149 ? 18.783 3.541 6.657 1.00 86.69 149 TYR A N 1
ATOM 1205 C CA . TYR A 1 149 ? 20.160 3.061 6.615 1.00 86.69 149 TYR A CA 1
ATOM 1206 C C . TYR A 1 149 ? 20.582 2.608 5.213 1.00 86.69 149 TYR A C 1
ATOM 1208 O O . TYR A 1 149 ? 21.697 2.899 4.784 1.00 86.69 149 TYR A O 1
ATOM 1216 N N . THR A 1 150 ? 19.704 1.908 4.493 1.00 80.88 150 THR A N 1
ATOM 1217 C CA . THR A 1 150 ? 19.992 1.380 3.152 1.00 80.88 150 THR A CA 1
ATOM 1218 C C . THR A 1 150 ? 19.703 2.382 2.040 1.00 80.88 150 THR A C 1
ATOM 1220 O O . THR A 1 150 ? 20.183 2.187 0.925 1.00 80.88 150 THR A O 1
ATOM 1223 N N . ALA A 1 151 ? 18.931 3.438 2.325 1.00 76.56 151 ALA A N 1
ATOM 1224 C CA . ALA A 1 151 ? 18.336 4.322 1.323 1.00 76.56 151 ALA A CA 1
ATOM 1225 C C . ALA A 1 151 ? 17.532 3.548 0.255 1.00 76.56 151 ALA A C 1
ATOM 1227 O O . ALA A 1 151 ? 17.482 3.946 -0.908 1.00 76.56 151 ALA A O 1
ATOM 1228 N N . GLN A 1 152 ? 16.923 2.427 0.654 1.00 68.62 152 GLN A N 1
ATOM 1229 C CA . GLN A 1 152 ? 16.074 1.585 -0.188 1.00 68.62 152 GLN A CA 1
ATOM 1230 C C . GLN A 1 152 ? 14.695 1.447 0.454 1.00 68.62 152 GLN A C 1
ATOM 1232 O O . GLN A 1 152 ? 14.586 1.228 1.660 1.00 68.62 152 GLN A O 1
ATOM 1237 N N . PHE A 1 153 ? 13.645 1.562 -0.357 1.00 68.19 153 PHE A N 1
ATOM 1238 C CA . PHE A 1 153 ? 12.256 1.440 0.081 1.00 68.19 153 PHE A CA 1
ATOM 1239 C C . PHE A 1 153 ? 11.666 0.116 -0.401 1.00 68.19 153 PHE A C 1
ATOM 1241 O O . PHE A 1 153 ? 11.653 -0.150 -1.603 1.00 68.19 153 PHE A O 1
ATOM 1248 N N . PHE A 1 154 ? 11.162 -0.708 0.518 1.00 62.91 154 PHE A N 1
ATOM 1249 C CA . PHE A 1 154 ? 10.650 -2.057 0.225 1.00 62.91 154 PHE A CA 1
ATOM 1250 C C . PHE A 1 154 ? 9.138 -2.081 0.029 1.00 62.91 154 PHE A C 1
ATOM 1252 O O . PHE A 1 154 ? 8.405 -2.868 0.625 1.00 62.91 154 PHE A O 1
ATOM 1259 N N . TYR A 1 155 ? 8.673 -1.192 -0.837 1.00 65.81 155 TYR A N 1
ATOM 1260 C CA . TYR A 1 155 ? 7.332 -1.215 -1.391 1.00 65.81 155 TYR A CA 1
ATOM 1261 C C . TYR A 1 155 ? 7.408 -0.837 -2.868 1.00 65.81 155 TYR A C 1
ATOM 1263 O O . TYR A 1 155 ? 8.343 -0.161 -3.292 1.00 65.81 155 TYR A O 1
ATOM 1271 N N . LEU A 1 156 ? 6.420 -1.282 -3.643 1.00 64.81 156 LEU A N 1
ATOM 1272 C CA . LEU A 1 156 ? 6.274 -0.869 -5.032 1.00 64.81 156 LEU A CA 1
ATOM 1273 C C . LEU A 1 156 ? 5.869 0.601 -5.057 1.00 64.81 156 LEU A C 1
ATOM 1275 O O . LEU A 1 156 ? 4.868 0.984 -4.446 1.00 64.81 156 LEU A O 1
ATOM 1279 N N . TYR A 1 157 ? 6.657 1.414 -5.742 1.00 67.50 157 TYR A N 1
ATOM 1280 C CA . TYR A 1 157 ? 6.299 2.787 -6.050 1.00 67.50 157 TYR A CA 1
ATOM 1281 C C . TYR A 1 157 ? 6.703 3.115 -7.479 1.00 67.50 157 TYR A C 1
ATOM 1283 O O . TYR A 1 157 ? 7.671 2.558 -8.006 1.00 67.50 157 TYR A O 1
ATOM 1291 N N . ASP A 1 158 ? 5.920 3.997 -8.091 1.00 69.88 158 ASP A N 1
ATOM 1292 C CA . ASP A 1 158 ? 6.221 4.548 -9.400 1.00 69.88 158 ASP A CA 1
ATOM 1293 C C . ASP A 1 158 ? 7.251 5.665 -9.260 1.00 69.88 158 ASP A C 1
ATOM 1295 O O . ASP A 1 158 ? 7.096 6.596 -8.465 1.00 69.88 158 ASP A O 1
ATOM 1299 N N . GLU A 1 159 ? 8.310 5.581 -10.057 1.00 75.50 159 GLU A N 1
ATOM 1300 C CA . GLU A 1 159 ? 9.315 6.629 -10.151 1.00 75.50 159 GLU A CA 1
ATOM 1301 C C . GLU A 1 159 ? 9.691 6.870 -11.610 1.00 75.50 159 GLU A C 1
ATOM 1303 O O . GLU A 1 159 ? 9.746 5.948 -12.427 1.00 75.50 159 GLU A O 1
ATOM 1308 N N . SER A 1 160 ? 9.960 8.133 -11.939 1.00 82.62 160 SER A N 1
ATOM 1309 C CA . SER A 1 160 ? 10.544 8.516 -13.219 1.00 82.62 160 SER A CA 1
ATOM 1310 C C . SER A 1 160 ? 12.019 8.827 -13.029 1.00 82.62 160 SER A C 1
ATOM 1312 O O . SER A 1 160 ? 12.365 9.676 -12.203 1.00 82.62 160 SER A O 1
ATOM 1314 N N . GLN A 1 161 ? 12.884 8.229 -13.839 1.00 83.25 161 GLN A N 1
ATOM 1315 C CA . GLN A 1 161 ? 14.306 8.565 -13.839 1.00 83.25 161 GLN A CA 1
ATOM 1316 C C . GLN A 1 16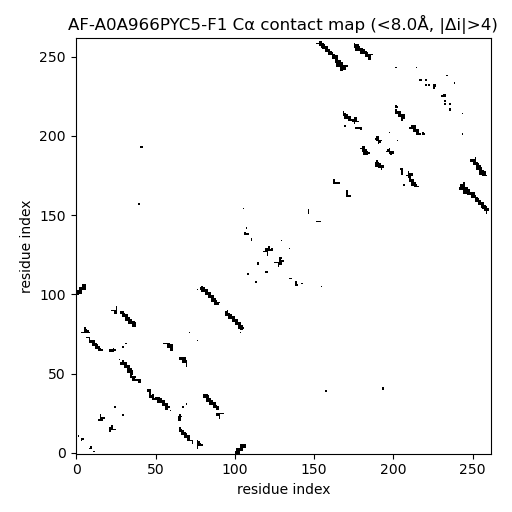1 ? 14.823 8.830 -15.238 1.00 83.25 161 GLN A C 1
ATOM 1318 O O . GLN A 1 161 ? 14.312 8.322 -16.237 1.00 83.25 161 GLN A O 1
ATOM 1323 N N . ILE A 1 162 ? 15.852 9.672 -15.281 1.00 87.12 162 ILE A N 1
ATOM 1324 C CA . ILE A 1 162 ? 16.466 10.149 -16.511 1.00 87.12 162 ILE A CA 1
ATOM 1325 C C . ILE A 1 162 ? 17.872 9.573 -16.596 1.00 87.12 162 ILE A C 1
ATOM 1327 O O . ILE A 1 162 ? 18.710 9.825 -15.731 1.00 87.12 162 ILE A O 1
ATOM 1331 N N . VAL A 1 163 ? 18.139 8.839 -17.671 1.00 88.19 163 VAL A N 1
ATOM 1332 C CA . VAL A 1 163 ? 19.437 8.225 -17.946 1.00 88.19 163 VAL A CA 1
ATOM 1333 C C . VAL A 1 163 ? 19.857 8.524 -19.380 1.00 88.19 163 VAL A C 1
ATOM 1335 O O . VAL A 1 163 ? 19.033 8.612 -20.288 1.00 88.19 163 VAL A O 1
ATOM 1338 N N . TYR A 1 164 ? 21.158 8.703 -19.592 1.00 87.94 164 TYR A N 1
ATOM 1339 C CA . TYR A 1 164 ? 21.714 8.933 -20.920 1.00 87.94 164 TYR A CA 1
ATOM 1340 C C . TYR A 1 164 ? 22.141 7.620 -21.572 1.00 87.94 164 TYR A C 1
ATOM 1342 O O . TYR A 1 164 ? 22.806 6.788 -20.953 1.00 87.94 164 TYR A O 1
ATOM 1350 N N . GLY A 1 165 ? 21.771 7.448 -22.840 1.00 85.12 165 GLY A N 1
ATOM 1351 C CA . GLY A 1 165 ? 22.154 6.276 -23.616 1.00 85.12 165 GLY A CA 1
ATOM 1352 C C . GLY A 1 165 ? 23.658 6.229 -23.887 1.00 85.12 165 GLY A C 1
ATOM 1353 O O . GLY A 1 165 ? 24.314 7.252 -24.101 1.00 85.12 165 GLY A O 1
ATOM 1354 N N . SER A 1 166 ? 24.212 5.018 -23.898 1.00 84.12 166 SER A N 1
ATOM 1355 C CA . SER A 1 166 ? 25.648 4.759 -24.077 1.00 84.12 166 SER A CA 1
ATOM 1356 C C . SER A 1 166 ? 26.025 4.303 -25.494 1.00 84.12 166 SER A C 1
ATOM 1358 O O . SER A 1 166 ? 27.204 4.081 -25.766 1.00 84.12 166 SER A O 1
ATOM 1360 N N . GLY A 1 167 ? 25.058 4.175 -26.412 1.00 83.31 167 GLY A N 1
ATOM 1361 C CA . GLY A 1 167 ? 25.276 3.561 -27.729 1.00 83.31 167 GLY A CA 1
ATOM 1362 C C . GLY A 1 167 ? 25.231 2.028 -27.706 1.00 83.31 167 GLY A C 1
ATOM 1363 O O . GLY A 1 167 ? 25.719 1.404 -28.646 1.00 83.31 167 GLY A O 1
ATOM 13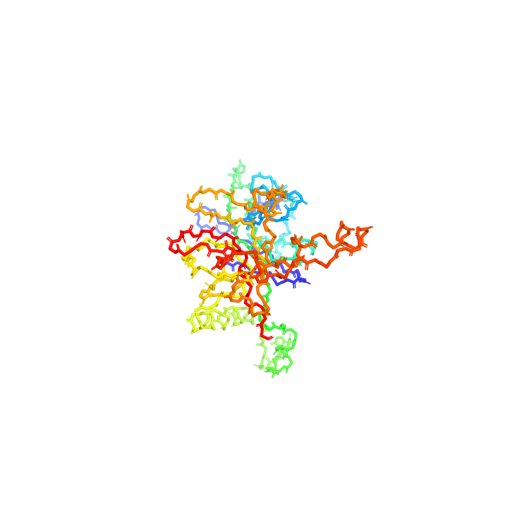64 N N . SER A 1 168 ? 24.701 1.432 -26.634 1.00 84.38 168 SER A N 1
ATOM 1365 C CA . SER A 1 168 ? 24.631 -0.015 -26.392 1.00 84.38 168 SER A CA 1
ATOM 1366 C C . SER A 1 168 ? 23.194 -0.541 -26.512 1.00 84.38 168 SER A C 1
ATOM 1368 O O . SER A 1 168 ? 22.239 0.229 -26.567 1.00 84.38 168 SER A O 1
ATOM 1370 N N . ASP A 1 169 ? 23.029 -1.863 -26.530 1.00 85.19 169 ASP A N 1
ATOM 1371 C CA . ASP A 1 169 ? 21.719 -2.533 -26.461 1.00 85.19 169 ASP A CA 1
ATOM 1372 C C . ASP A 1 169 ? 21.160 -2.600 -25.027 1.00 85.19 169 ASP A C 1
ATOM 1374 O O . ASP A 1 169 ? 20.066 -3.115 -24.797 1.00 85.19 169 ASP A O 1
ATOM 1378 N N . ILE A 1 170 ? 21.919 -2.077 -24.060 1.00 87.06 170 ILE A N 1
ATOM 1379 C CA . ILE A 1 170 ? 21.557 -1.999 -22.647 1.00 87.06 170 ILE A CA 1
ATOM 1380 C C . ILE A 1 170 ? 21.685 -0.547 -22.181 1.00 87.06 170 ILE A C 1
ATOM 1382 O O . ILE A 1 170 ? 22.746 0.067 -22.323 1.00 87.06 170 ILE A O 1
ATOM 1386 N N . LEU A 1 171 ? 20.616 -0.028 -21.583 1.00 88.94 171 LEU A N 1
ATOM 1387 C CA . LEU A 1 171 ? 20.572 1.219 -20.834 1.00 88.94 171 LEU A CA 1
ATOM 1388 C C . LEU A 1 171 ? 20.790 0.900 -19.344 1.00 88.94 171 LEU A C 1
ATOM 1390 O O . LEU A 1 171 ? 19.874 0.386 -18.700 1.00 88.94 171 LEU A O 1
ATOM 1394 N N . PRO A 1 172 ? 21.992 1.137 -18.788 1.00 88.06 172 PRO A N 1
ATOM 1395 C CA . PRO A 1 172 ? 22.272 0.848 -17.386 1.00 88.06 172 PRO A CA 1
ATOM 1396 C C . PRO A 1 172 ? 21.544 1.841 -16.477 1.00 88.06 172 PRO A C 1
ATOM 1398 O O . PRO A 1 172 ? 21.626 3.047 -16.694 1.00 88.06 172 PRO A O 1
ATOM 1401 N N . LEU A 1 173 ? 20.875 1.344 -15.441 1.00 86.62 173 LEU A N 1
ATOM 1402 C CA . LEU A 1 173 ? 20.187 2.161 -14.443 1.00 86.62 173 LEU A CA 1
ATOM 1403 C C . LEU A 1 173 ? 20.956 2.121 -13.111 1.00 86.62 173 LEU A C 1
ATOM 1405 O O . LEU A 1 173 ? 21.528 1.085 -12.766 1.00 86.62 173 LEU A O 1
ATOM 1409 N N . PRO A 1 174 ? 20.987 3.222 -12.337 1.00 82.69 174 PRO A N 1
ATOM 1410 C CA . PRO A 1 174 ? 21.679 3.253 -11.047 1.00 82.69 174 PRO A CA 1
ATOM 1411 C C . PRO A 1 174 ? 20.930 2.511 -9.924 1.00 82.69 174 PRO A C 1
ATOM 1413 O O . PRO A 1 174 ? 21.483 2.322 -8.844 1.00 82.69 174 PRO A O 1
ATOM 1416 N N . PHE A 1 175 ? 19.693 2.080 -10.168 1.00 78.69 175 PHE A N 1
ATOM 1417 C CA . PHE A 1 175 ? 18.825 1.375 -9.225 1.00 78.69 175 PHE A CA 1
ATOM 1418 C C . PHE A 1 175 ? 18.182 0.163 -9.907 1.00 78.69 175 PHE A C 1
ATOM 1420 O O . PHE A 1 175 ? 18.189 0.035 -11.135 1.00 78.69 175 PHE A O 1
ATOM 1427 N N . LYS A 1 176 ? 17.637 -0.735 -9.086 1.00 80.75 176 LYS A N 1
ATOM 1428 C CA . LYS A 1 176 ? 16.941 -1.933 -9.546 1.00 80.75 176 LYS A CA 1
ATOM 1429 C C . LYS A 1 176 ? 15.503 -1.592 -9.937 1.00 80.75 176 LYS A C 1
ATOM 1431 O O . LYS A 1 176 ? 14.828 -0.885 -9.199 1.00 80.75 176 LYS A O 1
ATOM 1436 N N . ILE A 1 177 ? 15.037 -2.110 -11.066 1.00 82.06 177 ILE A N 1
ATOM 1437 C CA . ILE A 1 177 ? 13.655 -1.965 -11.536 1.00 82.06 177 ILE A CA 1
ATOM 1438 C C . ILE A 1 177 ? 12.980 -3.330 -11.653 1.00 82.06 177 ILE A C 1
ATOM 1440 O O . ILE A 1 177 ? 13.646 -4.332 -11.917 1.00 82.06 177 ILE A O 1
ATOM 1444 N N . ASN A 1 178 ? 11.662 -3.360 -11.468 1.00 81.12 178 ASN A N 1
ATOM 1445 C CA . ASN A 1 178 ? 10.843 -4.566 -11.608 1.00 81.12 178 ASN A CA 1
ATOM 1446 C C . ASN A 1 178 ? 10.212 -4.675 -12.999 1.00 81.12 178 ASN A C 1
ATOM 1448 O O . ASN A 1 178 ? 10.309 -5.701 -13.668 1.00 81.12 178 ASN A O 1
ATOM 1452 N N . SER A 1 179 ? 9.585 -3.590 -13.452 1.00 80.69 179 SER A N 1
ATOM 1453 C CA . SER A 1 179 ? 8.891 -3.514 -14.737 1.00 80.69 179 SER A CA 1
ATOM 1454 C C . SER A 1 179 ? 8.924 -2.098 -15.290 1.00 80.69 179 SER A C 1
ATOM 1456 O O . SER A 1 179 ? 9.000 -1.128 -14.542 1.00 80.69 179 SER A O 1
ATOM 1458 N N . ILE A 1 180 ? 8.851 -1.988 -16.613 1.00 85.44 180 ILE A N 1
ATOM 1459 C CA . ILE A 1 180 ? 8.863 -0.716 -17.342 1.00 85.44 180 ILE A CA 1
ATOM 1460 C C . ILE A 1 180 ? 7.420 -0.369 -17.698 1.00 85.44 180 ILE A C 1
ATOM 1462 O O . ILE A 1 180 ? 6.723 -1.214 -18.259 1.00 85.44 180 ILE A O 1
ATOM 1466 N N . HIS A 1 181 ? 6.985 0.854 -17.407 1.00 83.38 181 HIS A N 1
ATOM 1467 C CA . HIS A 1 181 ? 5.684 1.366 -17.841 1.00 83.38 181 HIS A CA 1
ATOM 1468 C C . HIS A 1 181 ? 5.848 2.154 -19.115 1.00 83.38 181 HIS A C 1
ATOM 1470 O O . HIS A 1 181 ? 5.402 1.722 -20.171 1.00 83.38 181 HIS A O 1
ATOM 1476 N N . GLU A 1 182 ? 6.567 3.262 -19.007 1.00 87.25 182 GLU A N 1
ATOM 1477 C CA . GLU A 1 182 ? 6.748 4.200 -20.094 1.00 87.25 182 GLU A CA 1
ATOM 1478 C C . GLU A 1 182 ? 8.234 4.425 -20.333 1.00 87.25 182 GLU A C 1
ATOM 1480 O O . GLU A 1 182 ? 9.033 4.539 -19.398 1.00 87.25 182 GLU A O 1
ATOM 1485 N N . LEU A 1 183 ? 8.611 4.502 -21.601 1.00 88.44 183 LEU A N 1
ATOM 1486 C CA . LEU A 1 183 ? 9.954 4.845 -22.031 1.00 88.44 183 LEU A CA 1
ATOM 1487 C C . LEU A 1 183 ? 9.868 5.985 -23.037 1.00 88.44 183 LEU A C 1
ATOM 1489 O O . LEU A 1 183 ? 9.231 5.854 -24.080 1.00 88.44 183 LEU A O 1
ATOM 1493 N N . TYR A 1 184 ? 10.566 7.075 -22.746 1.00 88.19 184 TYR A N 1
ATOM 1494 C CA . TYR A 1 184 ? 10.681 8.246 -23.604 1.00 88.19 184 TYR A CA 1
ATOM 1495 C C . TYR A 1 184 ? 12.119 8.413 -24.091 1.00 88.19 184 TYR A C 1
ATOM 1497 O O . TYR A 1 184 ? 13.062 8.236 -23.322 1.00 88.19 184 TYR A O 1
ATOM 1505 N N . GLU A 1 185 ? 12.289 8.828 -25.343 1.00 87.56 185 GLU A N 1
ATOM 1506 C CA . GLU A 1 185 ? 13.555 9.284 -25.924 1.00 87.56 185 GLU A CA 1
ATOM 1507 C C . GLU A 1 185 ? 13.425 10.764 -26.289 1.00 87.56 185 GLU A C 1
ATOM 1509 O O . GLU A 1 185 ? 12.621 11.111 -27.149 1.00 87.56 185 GLU A O 1
ATOM 1514 N N . ASN A 1 186 ? 14.207 11.643 -25.651 1.00 85.88 186 ASN A N 1
ATOM 1515 C CA . ASN A 1 186 ? 14.146 13.101 -25.836 1.00 85.88 186 ASN A CA 1
ATOM 1516 C C . ASN A 1 186 ? 12.699 13.638 -25.851 1.00 85.88 186 ASN A C 1
ATOM 1518 O O . ASN A 1 186 ? 12.308 14.367 -26.760 1.00 85.88 186 ASN A O 1
ATOM 1522 N N . ASP A 1 187 ? 11.908 13.230 -24.855 1.00 83.75 187 ASP A N 1
ATOM 1523 C CA . ASP A 1 187 ? 10.498 13.606 -24.673 1.00 83.75 187 ASP A CA 1
ATOM 1524 C C . ASP A 1 187 ? 9.517 13.027 -25.725 1.00 83.75 187 ASP A C 1
ATOM 1526 O O . ASP A 1 187 ? 8.337 13.374 -25.732 1.00 83.75 187 ASP A O 1
ATOM 1530 N N . VAL A 1 188 ? 9.958 12.096 -26.581 1.00 84.31 188 VAL A N 1
ATOM 1531 C CA . VAL A 1 188 ? 9.093 11.313 -27.483 1.00 84.31 188 VAL A CA 1
ATOM 1532 C C . VAL A 1 188 ? 8.797 9.948 -26.868 1.00 84.31 188 VAL A C 1
ATOM 1534 O O . VAL A 1 188 ? 9.723 9.206 -26.546 1.00 84.31 188 VAL A O 1
ATOM 1537 N N . LEU A 1 189 ? 7.514 9.594 -26.738 1.00 87.12 189 LEU A N 1
ATOM 1538 C CA . LEU A 1 189 ? 7.086 8.291 -26.220 1.00 87.12 189 LEU A CA 1
ATOM 1539 C C . LEU A 1 189 ? 7.495 7.160 -27.174 1.00 87.12 189 LEU A C 1
ATOM 1541 O O . LEU A 1 189 ? 7.005 7.078 -28.305 1.00 87.12 189 LEU A O 1
ATOM 1545 N N . LEU A 1 190 ? 8.363 6.271 -26.695 1.00 85.44 190 LEU A N 1
ATOM 1546 C CA . LEU A 1 190 ? 8.777 5.061 -27.396 1.00 85.44 190 LEU A CA 1
ATOM 1547 C C . LEU A 1 190 ? 7.848 3.893 -27.081 1.00 85.44 190 LEU A C 1
ATOM 1549 O O . LEU A 1 190 ? 7.325 3.262 -27.995 1.00 85.44 190 LEU A O 1
ATOM 1553 N N . VAL A 1 191 ? 7.654 3.605 -25.796 1.00 86.62 191 VAL A N 1
ATOM 1554 C CA . VAL A 1 191 ? 6.901 2.439 -25.327 1.00 86.62 191 VAL A CA 1
ATOM 1555 C C . VAL A 1 191 ? 6.043 2.850 -24.148 1.00 86.62 191 VAL A C 1
ATOM 1557 O O . VAL A 1 191 ? 6.527 3.550 -23.267 1.00 86.62 191 VAL A O 1
ATOM 1560 N N . ASP A 1 192 ? 4.801 2.390 -24.141 1.00 86.12 192 ASP A N 1
ATOM 1561 C CA . ASP A 1 192 ? 3.867 2.445 -23.027 1.00 86.12 192 ASP A CA 1
ATOM 1562 C C . ASP A 1 192 ? 3.218 1.062 -22.885 1.00 86.12 192 ASP A C 1
ATOM 1564 O O . ASP A 1 192 ? 2.357 0.656 -23.669 1.00 86.12 192 ASP A O 1
ATOM 1568 N N . ASN A 1 193 ? 3.668 0.315 -21.882 1.00 82.44 193 ASN A N 1
ATOM 1569 C CA . ASN A 1 193 ? 3.186 -1.028 -21.588 1.00 82.44 193 ASN A CA 1
ATOM 1570 C C . ASN A 1 193 ? 1.814 -1.031 -20.895 1.00 82.44 193 ASN A C 1
ATOM 1572 O O . ASN A 1 193 ? 1.134 -2.053 -20.946 1.00 82.44 193 ASN A O 1
ATOM 1576 N N . ILE A 1 194 ? 1.380 0.083 -20.291 1.00 80.25 194 ILE A N 1
ATOM 1577 C CA . ILE A 1 194 ? 0.064 0.194 -19.642 1.00 80.25 194 ILE A CA 1
ATOM 1578 C C . ILE A 1 194 ? -1.018 0.253 -20.720 1.00 80.25 194 ILE A C 1
ATOM 1580 O O . ILE A 1 194 ? -1.965 -0.533 -20.707 1.00 80.25 194 ILE A O 1
ATOM 1584 N N . ASN A 1 195 ? -0.835 1.125 -21.713 1.00 81.88 195 ASN A N 1
ATOM 1585 C CA . ASN A 1 195 ? -1.760 1.253 -22.840 1.00 81.88 195 ASN A CA 1
ATOM 1586 C C . ASN A 1 195 ? -1.425 0.314 -24.012 1.00 81.88 195 ASN A C 1
ATOM 1588 O O . ASN A 1 195 ? -2.084 0.367 -25.051 1.00 81.88 195 ASN A O 1
ATOM 1592 N N . SER A 1 196 ? -0.424 -0.563 -23.856 1.00 83.06 196 SER A N 1
ATOM 1593 C CA . SER A 1 196 ? 0.050 -1.493 -24.895 1.00 83.06 196 SER A CA 1
ATOM 1594 C C . SER A 1 196 ? 0.431 -0.797 -26.213 1.00 83.06 196 SER A C 1
ATOM 1596 O O . SER A 1 196 ? 0.187 -1.314 -27.305 1.00 83.06 196 SER A O 1
ATOM 1598 N N . ILE A 1 197 ? 1.032 0.389 -26.118 1.00 82.94 197 ILE A N 1
ATOM 1599 C CA . ILE A 1 197 ? 1.526 1.173 -27.250 1.00 82.94 197 ILE A CA 1
ATOM 1600 C C . ILE A 1 197 ? 3.029 0.928 -27.377 1.00 82.94 197 ILE A C 1
ATOM 1602 O O . ILE A 1 197 ? 3.800 1.231 -26.472 1.00 82.94 197 ILE A O 1
ATOM 1606 N N . ASN A 1 198 ? 3.472 0.433 -28.529 1.00 84.50 198 ASN A N 1
ATOM 1607 C CA . ASN A 1 198 ? 4.893 0.362 -28.853 1.00 84.50 198 ASN A CA 1
ATOM 1608 C C . ASN A 1 198 ? 5.156 1.095 -30.174 1.00 84.50 198 ASN A C 1
ATOM 1610 O O . ASN A 1 198 ? 4.870 0.580 -31.253 1.00 84.50 198 ASN A O 1
ATOM 1614 N N . ASN A 1 199 ? 5.684 2.316 -30.071 1.00 82.62 199 ASN A N 1
ATOM 1615 C CA . ASN A 1 199 ? 6.119 3.133 -31.207 1.00 82.62 199 ASN A CA 1
ATOM 1616 C C . ASN A 1 199 ? 7.583 2.864 -31.584 1.00 82.62 199 ASN A C 1
ATOM 1618 O O . ASN A 1 199 ? 8.105 3.456 -32.533 1.00 82.62 199 ASN A O 1
ATOM 1622 N N . TRP A 1 200 ? 8.265 2.003 -30.832 1.00 83.50 200 TRP A N 1
ATOM 1623 C CA . TRP A 1 200 ? 9.640 1.620 -31.073 1.00 83.50 200 TRP A CA 1
ATOM 1624 C C . TRP A 1 200 ? 9.714 0.317 -31.871 1.00 83.50 200 TRP A C 1
ATOM 1626 O O . TRP A 1 200 ? 8.823 -0.523 -31.839 1.00 83.50 200 TRP A O 1
ATOM 1636 N N . ILE A 1 201 ? 10.811 0.134 -32.606 1.00 80.12 201 ILE A N 1
ATOM 1637 C CA . ILE A 1 201 ? 11.049 -1.104 -33.369 1.00 80.12 201 ILE A CA 1
ATOM 1638 C C . ILE A 1 201 ? 11.384 -2.264 -32.419 1.00 80.12 201 ILE A C 1
ATOM 1640 O O . ILE A 1 201 ? 11.208 -3.427 -32.761 1.00 80.12 201 ILE A O 1
ATOM 1644 N N . TYR A 1 202 ? 11.873 -1.948 -31.223 1.00 81.62 202 TYR A N 1
ATOM 1645 C CA . TYR A 1 202 ? 12.372 -2.911 -30.257 1.00 81.62 202 TYR A CA 1
ATOM 1646 C C . TYR A 1 202 ? 11.374 -3.151 -29.124 1.00 81.62 202 TYR A C 1
ATOM 1648 O O . TYR A 1 202 ? 10.595 -2.267 -28.768 1.00 81.62 202 TYR A O 1
ATOM 1656 N N . ASN A 1 203 ? 11.454 -4.332 -28.509 1.00 82.38 203 ASN A N 1
ATOM 1657 C CA . ASN A 1 203 ? 10.744 -4.631 -27.273 1.00 82.38 203 ASN A CA 1
ATOM 1658 C C . ASN A 1 203 ? 11.704 -4.489 -26.074 1.00 82.38 203 ASN A C 1
ATOM 1660 O O . ASN A 1 203 ? 12.627 -5.305 -25.942 1.00 82.38 203 ASN A O 1
ATOM 1664 N N . PRO A 1 204 ? 11.565 -3.447 -25.234 1.00 85.94 204 PRO A N 1
ATOM 1665 C CA . PRO A 1 204 ? 12.404 -3.287 -24.056 1.00 85.94 204 PRO A CA 1
ATOM 1666 C C . PRO A 1 204 ? 12.025 -4.313 -22.987 1.00 85.94 204 PRO A C 1
ATOM 1668 O O . PRO A 1 204 ? 10.857 -4.490 -22.651 1.00 85.94 204 PRO A O 1
ATOM 1671 N N . ILE A 1 205 ? 13.033 -4.954 -22.408 1.00 88.00 205 ILE A N 1
ATOM 1672 C CA . ILE A 1 205 ? 12.892 -5.880 -21.285 1.00 88.00 205 ILE A CA 1
ATOM 1673 C C . ILE A 1 205 ? 13.841 -5.467 -20.162 1.00 88.00 205 ILE A C 1
ATOM 1675 O O . ILE A 1 205 ? 14.910 -4.899 -20.400 1.00 88.00 205 ILE A O 1
ATOM 1679 N N . VAL A 1 206 ? 13.461 -5.748 -18.921 1.00 87.38 206 VAL A N 1
ATOM 1680 C CA . VAL A 1 206 ? 14.335 -5.523 -17.766 1.00 87.38 206 VAL A CA 1
ATOM 1681 C C . VAL A 1 206 ? 15.513 -6.505 -17.827 1.00 87.38 206 VAL A C 1
ATOM 1683 O O . VAL A 1 206 ? 15.350 -7.664 -18.212 1.00 87.38 206 VAL A O 1
ATOM 1686 N N . SER A 1 207 ? 16.722 -6.036 -17.511 1.00 87.69 207 SER A N 1
ATOM 1687 C CA . SER A 1 207 ? 17.919 -6.880 -17.474 1.00 87.69 207 SER A CA 1
ATOM 1688 C C . SER A 1 207 ? 17.821 -7.953 -16.385 1.00 87.69 207 SER A C 1
ATOM 1690 O O . SER A 1 207 ? 17.107 -7.796 -15.400 1.00 87.69 207 SER A O 1
ATOM 1692 N N . GLU A 1 208 ? 18.594 -9.032 -16.508 1.00 83.12 208 GLU A N 1
ATOM 1693 C CA . GLU A 1 208 ? 18.602 -10.132 -15.532 1.00 83.12 208 GLU A CA 1
ATOM 1694 C C . GLU A 1 208 ? 19.016 -9.670 -14.128 1.00 83.12 208 GLU A C 1
ATOM 1696 O O . GLU A 1 208 ? 18.582 -10.237 -13.129 1.00 83.12 208 GLU A O 1
ATOM 1701 N N . SER A 1 209 ? 19.858 -8.635 -14.044 1.00 81.69 209 SER A N 1
ATOM 1702 C CA . SER A 1 209 ? 20.253 -8.030 -12.771 1.00 81.69 209 SER A CA 1
ATOM 1703 C C . SER A 1 209 ? 19.203 -7.065 -12.210 1.00 81.69 209 SER A C 1
ATOM 1705 O O . SER A 1 209 ? 19.285 -6.693 -11.041 1.00 81.69 209 SER A O 1
ATOM 1707 N N . GLY A 1 210 ? 18.246 -6.624 -13.029 1.00 82.81 210 GLY A N 1
ATOM 1708 C CA . GLY A 1 210 ? 17.294 -5.561 -12.716 1.00 82.81 210 GLY A CA 1
ATOM 1709 C C . GLY A 1 210 ? 17.886 -4.147 -12.763 1.00 82.81 210 GLY A C 1
ATOM 1710 O O . GLY A 1 210 ? 17.143 -3.186 -12.630 1.00 82.81 210 GLY A O 1
ATOM 1711 N N . PHE A 1 211 ? 19.196 -3.985 -12.983 1.00 86.06 211 PHE A N 1
ATOM 1712 C CA . PHE A 1 211 ? 19.889 -2.681 -13.023 1.00 86.06 211 PHE A CA 1
ATOM 1713 C C . PHE A 1 211 ? 20.026 -2.113 -14.442 1.00 86.06 211 PHE A C 1
ATOM 1715 O O . PHE A 1 211 ? 21.023 -1.482 -14.799 1.00 86.06 211 PHE A O 1
ATOM 1722 N N . GLY A 1 212 ? 19.063 -2.386 -15.313 1.00 87.12 212 GLY A N 1
ATOM 1723 C CA . GLY A 1 212 ? 19.105 -1.876 -16.672 1.00 87.12 212 GLY A CA 1
ATOM 1724 C C . GLY A 1 212 ? 17.903 -2.273 -17.502 1.00 87.12 212 GLY A C 1
ATOM 1725 O O . GLY A 1 212 ? 17.218 -3.251 -17.212 1.00 87.12 212 GLY A O 1
ATOM 1726 N N . ILE A 1 213 ? 17.690 -1.524 -18.575 1.00 88.25 213 ILE A N 1
ATOM 1727 C CA . ILE A 1 213 ? 16.748 -1.874 -19.634 1.00 88.25 213 ILE A CA 1
ATOM 1728 C C . ILE A 1 213 ? 17.571 -2.424 -20.787 1.00 88.25 213 ILE A C 1
ATOM 1730 O O . ILE A 1 213 ? 18.488 -1.759 -21.263 1.00 88.25 213 ILE A O 1
ATOM 1734 N N . ARG A 1 214 ? 17.269 -3.636 -21.242 1.00 88.31 214 ARG A N 1
ATOM 1735 C CA . ARG A 1 214 ? 17.910 -4.233 -22.412 1.00 88.31 214 ARG A CA 1
ATOM 1736 C C . ARG A 1 214 ? 16.905 -4.438 -23.526 1.00 88.31 214 ARG A C 1
ATOM 1738 O O . ARG A 1 214 ? 15.704 -4.531 -23.306 1.00 88.31 214 ARG A O 1
ATOM 1745 N N . VAL A 1 215 ? 17.425 -4.546 -24.732 1.00 85.56 215 VAL A N 1
ATOM 1746 C CA . VAL A 1 215 ? 16.644 -4.887 -25.911 1.00 85.56 215 VAL A CA 1
ATOM 1747 C C . VAL A 1 215 ? 17.089 -6.249 -26.417 1.00 85.56 215 VAL A C 1
ATOM 1749 O O . VAL A 1 215 ? 18.283 -6.490 -26.602 1.00 85.56 215 VAL A O 1
ATOM 1752 N N . ASN A 1 216 ? 16.135 -7.148 -26.658 1.00 77.62 216 ASN A N 1
ATOM 1753 C CA . ASN A 1 216 ? 16.434 -8.408 -27.321 1.00 77.62 216 ASN A CA 1
ATOM 1754 C C . ASN A 1 216 ? 16.405 -8.223 -28.843 1.00 77.62 216 ASN A C 1
ATOM 1756 O O . ASN A 1 216 ? 15.348 -8.092 -29.452 1.00 77.62 216 ASN A O 1
ATOM 1760 N N . ARG A 1 217 ? 17.580 -8.233 -29.479 1.00 71.44 217 ARG A N 1
ATOM 1761 C CA . ARG A 1 217 ? 17.690 -8.110 -30.943 1.00 71.44 217 ARG A CA 1
ATOM 1762 C C . ARG A 1 217 ? 17.298 -9.383 -31.689 1.00 71.44 217 ARG A C 1
ATOM 1764 O O . ARG A 1 217 ? 17.104 -9.314 -32.899 1.00 71.44 217 ARG A O 1
ATOM 1771 N N . GLN A 1 218 ? 17.164 -10.515 -30.992 1.00 65.00 218 GLN A N 1
ATOM 1772 C CA . GLN A 1 218 ? 16.680 -11.759 -31.591 1.00 65.00 218 GLN A CA 1
ATOM 1773 C C . GLN A 1 218 ? 15.267 -11.589 -32.160 1.00 65.00 218 GLN A C 1
ATOM 1775 O O . GLN A 1 218 ? 14.965 -12.150 -33.207 1.00 65.00 218 GLN A O 1
ATOM 1780 N N . ASP A 1 219 ? 14.446 -10.749 -31.527 1.00 63.53 219 ASP A N 1
ATOM 1781 C CA . ASP A 1 219 ? 13.053 -10.516 -31.922 1.00 63.53 219 ASP A CA 1
ATOM 1782 C C . ASP A 1 219 ? 12.936 -9.781 -33.273 1.00 63.53 219 ASP A C 1
ATOM 1784 O O . ASP A 1 219 ? 11.880 -9.787 -33.897 1.00 63.53 219 ASP A O 1
ATOM 1788 N N . LEU A 1 220 ? 14.028 -9.171 -33.756 1.00 66.06 220 LEU A N 1
ATOM 1789 C CA . LEU A 1 220 ? 14.096 -8.512 -35.065 1.00 66.06 220 LEU A CA 1
ATOM 1790 C C . LEU A 1 220 ? 14.583 -9.419 -36.197 1.00 66.06 220 LEU A C 1
ATOM 1792 O O . LEU A 1 220 ? 14.572 -9.010 -37.361 1.00 66.06 220 LEU A O 1
ATOM 1796 N N . VAL A 1 221 ? 15.064 -10.618 -35.875 1.00 64.00 221 VAL A N 1
ATOM 1797 C CA . VAL A 1 221 ? 15.516 -11.586 -36.872 1.00 64.00 221 VAL A CA 1
ATOM 1798 C C . VAL A 1 221 ? 14.326 -12.465 -37.236 1.00 64.00 221 VAL A C 1
ATOM 1800 O O . VAL A 1 221 ? 14.007 -13.428 -36.546 1.00 64.00 221 VAL A O 1
ATOM 1803 N N . ASP A 1 222 ? 13.653 -12.121 -38.333 1.00 56.22 222 ASP A N 1
ATOM 1804 C CA . ASP A 1 222 ? 12.599 -12.959 -38.904 1.00 56.22 222 ASP A CA 1
ATOM 1805 C C . ASP A 1 222 ? 13.211 -14.179 -39.615 1.00 56.22 222 ASP A C 1
ATOM 1807 O O . ASP A 1 222 ? 13.460 -14.169 -40.822 1.00 56.22 222 ASP A O 1
ATOM 1811 N N . ASP A 1 223 ? 13.480 -15.244 -38.856 1.00 57.47 223 ASP A N 1
ATOM 1812 C CA . ASP A 1 223 ? 14.035 -16.502 -39.371 1.00 57.47 223 ASP A CA 1
ATOM 1813 C C . ASP A 1 223 ? 13.102 -17.216 -40.365 1.00 57.47 223 ASP A C 1
ATOM 1815 O O . ASP A 1 223 ? 13.560 -18.070 -41.130 1.00 57.47 223 ASP A O 1
ATOM 1819 N N . ILE A 1 224 ? 11.807 -16.881 -40.419 1.00 57.28 224 ILE A N 1
ATOM 1820 C CA . ILE A 1 224 ? 10.833 -17.589 -41.264 1.00 57.28 224 ILE A CA 1
ATOM 1821 C C . ILE A 1 224 ? 11.069 -17.267 -42.745 1.00 57.28 224 ILE A C 1
ATOM 1823 O O . ILE A 1 224 ? 11.011 -18.163 -43.591 1.00 57.28 224 ILE A O 1
ATOM 1827 N N . ILE A 1 225 ? 11.405 -16.021 -43.090 1.00 56.41 225 ILE A N 1
ATOM 1828 C CA . ILE A 1 225 ? 11.662 -15.619 -44.485 1.00 56.41 225 ILE A CA 1
ATOM 1829 C C . ILE A 1 225 ? 13.022 -16.135 -44.980 1.00 56.41 225 ILE A C 1
ATOM 1831 O O . ILE A 1 225 ? 13.149 -16.525 -46.143 1.00 56.41 225 ILE A O 1
ATOM 1835 N N . TYR A 1 226 ? 14.037 -16.192 -44.113 1.00 55.25 226 TYR A N 1
ATOM 1836 C CA . TYR A 1 226 ? 15.361 -16.706 -44.485 1.00 55.25 226 TYR A CA 1
ATOM 1837 C C . TYR A 1 226 ? 15.358 -18.232 -44.631 1.00 55.25 226 TYR A C 1
ATOM 1839 O O . TYR A 1 226 ? 15.819 -18.749 -45.651 1.00 55.25 226 TYR A O 1
ATOM 1847 N N . THR A 1 227 ? 14.752 -18.956 -43.683 1.00 57.94 227 THR A N 1
ATOM 1848 C CA . THR A 1 227 ? 14.671 -20.426 -43.733 1.00 57.94 227 THR A CA 1
ATOM 1849 C C . THR A 1 227 ? 13.748 -20.935 -44.845 1.00 57.94 227 THR A C 1
ATOM 1851 O O . THR A 1 227 ? 14.075 -21.938 -45.479 1.00 57.94 227 THR A O 1
ATOM 1854 N N . SER A 1 228 ? 12.654 -20.227 -45.164 1.00 58.00 228 SER A N 1
ATOM 1855 C CA . SER A 1 228 ? 11.760 -20.587 -46.284 1.00 58.00 228 SER A CA 1
ATOM 1856 C C . SER A 1 228 ? 12.370 -20.350 -47.671 1.00 58.00 228 SER A C 1
ATOM 1858 O O . SER A 1 228 ? 12.006 -21.049 -48.616 1.00 58.00 228 SER A O 1
ATOM 1860 N N . ASN A 1 229 ? 13.332 -19.429 -47.798 1.00 66.44 229 ASN A N 1
ATOM 1861 C CA . ASN A 1 229 ? 14.035 -19.139 -49.055 1.00 66.44 229 ASN A CA 1
ATOM 1862 C C . ASN A 1 229 ? 15.430 -19.787 -49.152 1.00 66.44 229 ASN A C 1
ATOM 1864 O O . ASN A 1 229 ? 16.162 -19.523 -50.107 1.00 66.44 229 ASN A O 1
ATOM 1868 N N . GLY A 1 230 ? 15.821 -20.630 -48.187 1.00 64.50 230 GLY A N 1
ATOM 1869 C CA . GLY A 1 230 ? 17.130 -21.298 -48.177 1.00 64.50 230 GLY A CA 1
ATOM 1870 C C . GLY A 1 230 ? 18.319 -20.345 -48.002 1.00 64.50 230 GLY A C 1
ATOM 1871 O O . GLY A 1 230 ? 19.439 -20.671 -48.399 1.00 64.50 230 GLY A O 1
ATOM 1872 N N . LEU A 1 231 ? 18.080 -19.161 -47.436 1.00 71.56 231 LEU A N 1
ATOM 1873 C CA . LEU A 1 231 ? 19.094 -18.153 -47.158 1.00 71.56 231 LEU A CA 1
ATOM 1874 C C . LEU A 1 231 ? 19.568 -18.271 -45.708 1.00 71.56 231 LEU A C 1
ATOM 1876 O O . LEU A 1 231 ? 18.803 -18.611 -44.808 1.00 71.56 231 LEU A O 1
ATOM 1880 N N . ILE A 1 232 ? 20.843 -17.960 -45.480 1.00 62.88 232 ILE A N 1
ATOM 1881 C CA . ILE A 1 232 ? 21.385 -17.829 -44.127 1.00 62.88 232 ILE A CA 1
ATOM 1882 C C . ILE A 1 232 ? 20.943 -16.453 -43.602 1.00 62.88 232 ILE A C 1
ATOM 1884 O O . ILE A 1 232 ? 21.207 -15.457 -44.286 1.00 62.88 232 ILE A O 1
ATOM 1888 N N . PRO A 1 233 ? 20.288 -16.373 -42.430 1.00 61.75 233 PRO A N 1
ATOM 1889 C CA . PRO A 1 233 ? 19.941 -15.097 -41.817 1.00 61.75 233 PRO A CA 1
ATOM 1890 C C . PRO A 1 233 ? 21.199 -14.233 -41.640 1.00 61.75 233 PRO A C 1
ATOM 1892 O O . PRO A 1 233 ? 22.265 -14.765 -41.303 1.00 61.75 233 PRO A O 1
ATOM 1895 N N . PRO A 1 234 ? 21.130 -12.909 -41.869 1.00 61.56 234 PRO A N 1
ATOM 1896 C CA . PRO A 1 234 ? 22.251 -12.026 -41.583 1.00 61.56 234 PRO A CA 1
ATOM 1897 C C . PRO A 1 234 ? 22.651 -12.154 -40.109 1.00 61.56 234 PRO A C 1
ATOM 1899 O O . PRO A 1 234 ? 21.803 -12.319 -39.232 1.00 61.56 234 PRO A O 1
ATOM 1902 N N . SER A 1 235 ? 23.954 -12.079 -39.823 1.00 58.72 235 SER A N 1
ATOM 1903 C CA . SER A 1 235 ? 24.413 -12.124 -38.435 1.00 58.72 235 SER A CA 1
ATOM 1904 C C . SER A 1 235 ? 23.861 -10.919 -37.668 1.00 58.72 235 SER A C 1
ATOM 1906 O O . SER A 1 235 ? 23.806 -9.807 -38.195 1.00 58.72 235 SER A O 1
ATOM 1908 N N . ILE A 1 236 ? 23.489 -11.125 -36.403 1.00 56.91 236 ILE A N 1
ATOM 1909 C CA . ILE A 1 236 ? 22.959 -10.072 -35.515 1.00 56.91 236 ILE A CA 1
ATOM 1910 C C . ILE A 1 236 ? 23.918 -8.865 -35.441 1.00 56.91 236 ILE A C 1
ATOM 1912 O O . ILE A 1 236 ? 23.482 -7.720 -35.344 1.00 56.91 236 ILE A O 1
ATOM 1916 N N . ASN A 1 237 ? 25.222 -9.117 -35.599 1.00 53.75 237 ASN A N 1
ATOM 1917 C CA . ASN A 1 237 ? 26.290 -8.113 -35.607 1.00 53.75 237 ASN A CA 1
ATOM 1918 C C . ASN A 1 237 ? 26.452 -7.362 -36.947 1.00 53.75 237 ASN A C 1
ATOM 1920 O O . ASN A 1 237 ? 27.237 -6.421 -37.023 1.00 53.75 237 ASN A O 1
ATOM 1924 N N . GLY A 1 238 ? 25.764 -7.781 -38.015 1.00 47.00 238 GLY A N 1
ATOM 1925 C CA . GLY A 1 238 ? 25.804 -7.144 -39.337 1.00 47.00 238 GLY A CA 1
ATOM 1926 C C . GLY A 1 238 ? 24.881 -5.927 -39.469 1.00 47.00 238 GLY A C 1
ATOM 1927 O O . GLY A 1 238 ? 25.104 -5.075 -40.328 1.00 47.00 238 GLY A O 1
ATOM 1928 N N . ASN A 1 239 ? 23.883 -5.802 -38.590 1.00 50.69 239 ASN A N 1
ATOM 1929 C CA . ASN A 1 239 ? 22.937 -4.687 -38.562 1.00 50.69 239 ASN A CA 1
ATOM 1930 C C . ASN A 1 239 ? 23.494 -3.502 -37.760 1.00 50.69 239 ASN A C 1
ATOM 1932 O O . ASN A 1 239 ? 22.973 -3.179 -36.699 1.00 50.69 239 ASN A O 1
ATOM 1936 N N . GLY A 1 240 ? 24.544 -2.863 -38.285 1.00 49.53 240 GLY A N 1
ATOM 1937 C CA . GLY A 1 240 ? 25.046 -1.561 -37.834 1.00 49.53 240 GLY A CA 1
ATOM 1938 C C . GLY A 1 240 ? 25.647 -1.539 -36.423 1.00 49.53 240 GLY A C 1
ATOM 1939 O O . GLY A 1 240 ? 25.055 -1.971 -35.443 1.00 49.53 240 GLY A O 1
ATOM 1940 N N . SER A 1 241 ? 26.824 -0.938 -36.291 1.00 48.94 241 SER A N 1
ATOM 1941 C CA . SER A 1 241 ? 27.570 -0.776 -35.034 1.00 48.94 241 SER A CA 1
ATOM 1942 C C . SER A 1 241 ? 26.921 0.183 -34.013 1.00 48.94 241 SER A C 1
ATOM 1944 O O . SER A 1 241 ? 27.622 0.748 -33.176 1.00 48.94 241 SER A O 1
ATOM 1946 N N . GLY A 1 242 ? 25.612 0.427 -34.112 1.00 61.62 242 GLY A N 1
ATOM 1947 C CA . GLY A 1 242 ? 24.838 1.236 -33.177 1.00 61.62 242 GLY A CA 1
ATOM 1948 C C . GLY A 1 242 ? 23.964 0.334 -32.315 1.00 61.62 242 GLY A C 1
ATOM 1949 O O . GLY A 1 242 ? 23.163 -0.441 -32.843 1.00 61.62 242 GLY A O 1
ATOM 1950 N N . GLY A 1 243 ? 24.130 0.412 -30.997 1.00 70.69 243 GLY A N 1
ATOM 1951 C CA . GLY A 1 243 ? 23.203 -0.218 -30.066 1.00 70.69 243 GLY A CA 1
ATOM 1952 C C . GLY A 1 243 ? 21.816 0.427 -30.114 1.00 70.69 243 GLY A C 1
ATOM 1953 O O . GLY A 1 243 ? 21.661 1.549 -30.606 1.00 70.69 243 GLY A O 1
ATOM 1954 N N . ALA A 1 244 ? 20.808 -0.282 -29.603 1.00 79.31 244 ALA A N 1
ATOM 1955 C CA . ALA A 1 244 ? 19.422 0.190 -29.572 1.00 79.31 244 ALA A CA 1
ATOM 1956 C C . ALA A 1 244 ? 19.268 1.550 -28.858 1.00 79.31 244 ALA A C 1
ATOM 1958 O O . ALA A 1 244 ? 18.514 2.405 -29.322 1.00 79.31 244 ALA A O 1
ATOM 1959 N N . PHE A 1 245 ? 20.023 1.786 -27.779 1.00 84.50 245 PHE A N 1
ATOM 1960 C CA . PHE A 1 245 ? 20.026 3.056 -27.054 1.00 84.50 245 PHE A CA 1
ATOM 1961 C C . PHE A 1 245 ? 21.093 3.996 -27.611 1.00 84.50 245 PHE A C 1
ATOM 1963 O O . PHE A 1 245 ? 22.293 3.763 -27.449 1.00 84.50 245 PHE A O 1
ATOM 1970 N N . LYS A 1 246 ? 20.666 5.094 -28.241 1.00 83.38 246 LYS A N 1
ATOM 1971 C CA . LYS A 1 246 ? 21.558 6.059 -28.896 1.00 83.38 246 LYS A CA 1
ATOM 1972 C C . LYS A 1 246 ? 22.468 6.745 -27.881 1.00 83.38 246 LYS A C 1
ATOM 1974 O O . LYS A 1 246 ? 22.041 7.132 -26.794 1.00 83.38 246 LYS A O 1
ATOM 1979 N N . LYS A 1 247 ? 23.734 6.923 -28.256 1.00 83.88 247 LYS A N 1
ATOM 1980 C CA . LYS A 1 247 ? 24.717 7.619 -27.423 1.00 83.88 247 LYS A CA 1
ATOM 1981 C C . LYS A 1 247 ? 24.319 9.086 -27.228 1.00 83.88 247 LYS A C 1
ATOM 1983 O O . LYS A 1 247 ? 23.995 9.748 -28.209 1.00 83.88 247 LYS A O 1
ATOM 1988 N N . ASP A 1 248 ? 24.391 9.574 -25.990 1.00 82.62 248 ASP A N 1
ATOM 1989 C CA . ASP A 1 248 ? 24.111 10.964 -25.585 1.00 82.62 248 ASP A CA 1
ATOM 1990 C C . ASP A 1 248 ? 22.638 11.398 -25.754 1.00 82.62 248 ASP A C 1
ATOM 1992 O O . ASP A 1 248 ? 22.316 12.581 -25.647 1.00 82.62 248 ASP A O 1
ATOM 1996 N N . TYR A 1 249 ? 21.720 10.450 -25.979 1.00 83.38 249 TYR A N 1
ATOM 1997 C CA . TYR A 1 249 ? 20.279 10.716 -25.986 1.00 83.38 249 TYR A CA 1
ATOM 1998 C C . TYR A 1 249 ? 19.717 10.587 -24.573 1.00 83.38 249 TYR A C 1
ATOM 2000 O O . TYR A 1 249 ? 20.129 9.710 -23.808 1.00 83.38 249 TYR A O 1
ATOM 2008 N N . ARG A 1 250 ? 18.775 11.469 -24.230 1.00 86.38 250 ARG A N 1
ATOM 2009 C CA . ARG A 1 250 ? 18.088 11.459 -22.942 1.00 86.38 250 ARG A CA 1
ATOM 2010 C C . ARG A 1 250 ? 16.968 10.429 -22.997 1.00 86.38 250 ARG A C 1
ATOM 2012 O O . ARG A 1 250 ? 16.021 10.600 -23.761 1.00 86.38 250 ARG A O 1
ATOM 2019 N N . TYR A 1 251 ? 17.057 9.404 -22.162 1.00 85.56 251 TYR A N 1
ATOM 2020 C CA . TYR A 1 251 ? 15.980 8.450 -21.948 1.00 85.56 251 TYR A CA 1
ATOM 2021 C C . TYR A 1 251 ? 15.319 8.740 -20.604 1.00 85.56 251 TYR A C 1
ATOM 2023 O O . TYR A 1 251 ? 16.004 8.827 -19.586 1.00 85.56 251 TYR A O 1
ATOM 2031 N N . ALA A 1 252 ? 14.002 8.929 -20.602 1.00 83.69 252 ALA A N 1
ATOM 2032 C CA . ALA A 1 252 ? 13.222 9.008 -19.373 1.00 83.69 252 ALA A CA 1
ATOM 2033 C C . ALA A 1 252 ? 12.373 7.744 -19.273 1.00 83.69 252 ALA A C 1
ATOM 2035 O O . ALA A 1 252 ? 11.585 7.459 -20.170 1.00 83.69 252 ALA A O 1
ATOM 2036 N N . SER A 1 253 ? 12.571 6.969 -18.214 1.00 75.88 253 SER A N 1
ATOM 2037 C CA . SER A 1 253 ? 11.803 5.752 -17.967 1.00 75.88 253 SER A CA 1
ATOM 2038 C C . SER A 1 253 ? 10.955 5.924 -16.719 1.00 75.88 253 SER A C 1
ATOM 2040 O O . SER A 1 253 ? 11.486 6.341 -15.687 1.00 75.88 253 SER A O 1
ATOM 2042 N N . MET A 1 254 ? 9.681 5.557 -16.814 1.00 73.94 254 MET A N 1
ATOM 2043 C CA . MET A 1 254 ? 8.797 5.348 -15.673 1.00 73.94 254 MET A CA 1
ATOM 2044 C C . MET A 1 254 ? 8.684 3.846 -15.416 1.00 73.94 254 MET A C 1
ATOM 2046 O O . MET A 1 254 ? 8.480 3.066 -16.351 1.00 73.94 254 MET A O 1
ATOM 2050 N N . TYR A 1 255 ? 8.890 3.427 -14.174 1.00 66.88 255 TYR A N 1
ATOM 2051 C CA . TYR A 1 255 ? 8.987 2.013 -13.811 1.00 66.88 255 TYR A CA 1
ATOM 2052 C C . TYR A 1 255 ? 8.561 1.788 -12.359 1.00 66.88 255 TYR A C 1
ATOM 2054 O O . TYR A 1 255 ? 8.592 2.712 -11.543 1.00 66.88 255 TYR A O 1
ATOM 2062 N N . TYR A 1 256 ? 8.266 0.527 -12.028 1.00 59.28 256 TYR A N 1
ATOM 2063 C CA . TYR A 1 256 ? 8.164 0.098 -10.637 1.00 59.28 256 TYR A CA 1
ATOM 2064 C C . TYR A 1 256 ? 9.536 -0.181 -10.051 1.00 59.28 256 TYR A C 1
ATOM 2066 O O . TYR A 1 256 ? 10.324 -0.966 -10.597 1.00 59.28 256 TYR A O 1
ATOM 2074 N N . PHE A 1 257 ? 9.784 0.402 -8.887 1.00 53.97 257 PHE A N 1
ATOM 2075 C CA . PHE A 1 257 ? 10.857 -0.044 -8.021 1.00 53.97 257 PHE A CA 1
ATOM 2076 C C . PHE A 1 257 ? 10.381 -1.238 -7.190 1.00 53.97 257 PHE A C 1
ATOM 2078 O O . PHE A 1 257 ? 9.391 -1.132 -6.472 1.00 53.97 257 PHE A O 1
ATOM 2085 N N . ASP A 1 258 ? 11.087 -2.365 -7.270 1.00 45.03 258 ASP A N 1
ATOM 2086 C CA . ASP A 1 258 ? 10.908 -3.476 -6.338 1.00 45.03 258 ASP A CA 1
ATOM 2087 C C . ASP A 1 258 ? 12.236 -3.772 -5.642 1.00 45.03 258 ASP A C 1
ATOM 2089 O O . ASP A 1 258 ? 13.205 -4.212 -6.270 1.00 45.03 258 ASP A O 1
ATOM 2093 N N . SER A 1 259 ? 12.286 -3.529 -4.333 1.00 48.84 259 SER A N 1
ATOM 2094 C CA . SER A 1 259 ? 13.391 -3.995 -3.489 1.00 48.84 259 SER A CA 1
ATOM 2095 C C . SER A 1 259 ? 13.045 -5.231 -2.661 1.00 48.84 259 SER A C 1
ATOM 2097 O O . SER A 1 259 ? 13.883 -5.677 -1.885 1.00 48.84 259 SER A O 1
ATOM 2099 N N . THR A 1 260 ? 11.882 -5.866 -2.863 1.00 41.31 260 THR A N 1
ATOM 2100 C CA . THR A 1 260 ? 11.497 -7.098 -2.142 1.00 41.31 260 THR A CA 1
ATOM 2101 C C . THR A 1 260 ? 12.274 -8.353 -2.553 1.00 41.31 260 THR A C 1
ATOM 2103 O O . THR A 1 260 ? 11.978 -9.442 -2.071 1.00 41.31 260 THR A O 1
ATOM 2106 N N . VAL A 1 261 ? 13.324 -8.224 -3.369 1.00 35.09 261 VAL A N 1
ATOM 2107 C CA . VAL A 1 261 ? 14.241 -9.328 -3.670 1.00 35.09 261 VAL A CA 1
ATOM 2108 C C . VAL A 1 261 ? 15.542 -9.155 -2.885 1.00 35.09 261 VAL A C 1
ATOM 2110 O O . VAL A 1 261 ? 16.501 -8.557 -3.387 1.00 35.09 261 VAL A O 1
ATOM 2113 N N . LEU A 1 262 ? 15.553 -9.721 -1.677 1.00 33.59 262 LEU A N 1
ATOM 2114 C CA . LEU A 1 262 ? 16.732 -10.335 -1.062 1.00 33.59 262 LEU A CA 1
ATOM 2115 C C . LEU A 1 262 ? 16.550 -11.854 -1.070 1.00 33.59 262 LEU A C 1
ATOM 2117 O O . LEU A 1 262 ? 15.445 -12.307 -0.701 1.00 33.59 262 LEU A O 1
#

Solvent-accessible surface area (backbone atoms only — not comparable to full-atom values): 15146 Å² total; per-residue (Å²): 125,57,74,29,47,46,76,41,72,54,76,49,72,48,74,43,72,53,100,88,41,73,44,62,42,49,95,62,48,34,39,36,41,32,19,45,58,41,91,47,81,83,44,88,77,62,61,50,61,85,49,70,76,50,74,43,77,34,45,70,43,93,91,42,83,22,29,34,33,42,68,64,63,55,86,70,19,67,46,76,41,34,33,41,34,40,38,39,34,32,47,95,90,39,86,46,73,53,79,46,60,38,36,27,38,74,67,97,60,61,67,71,59,51,36,62,77,68,65,49,26,88,46,89,86,38,97,51,42,61,55,73,66,57,52,52,51,49,51,55,51,52,50,51,52,49,30,66,74,70,74,50,64,77,54,80,45,83,47,75,50,78,45,68,23,75,34,31,45,48,42,74,42,101,54,54,43,67,49,73,39,36,35,25,50,73,87,40,77,30,36,28,60,77,82,69,44,69,75,45,98,65,60,81,40,70,32,96,85,19,39,25,44,27,51,62,68,68,82,73,58,67,58,67,67,24,61,75,68,77,44,82,69,79,57,84,83,70,68,56,99,61,28,82,34,48,58,79,38,48,32,41,38,31,30,35,34,52,54,79,79,124